Protein AF-A0A6I2YTC8-F1 (afdb_monomer_lite)

Radius of gyration: 21.93 Å; chains: 1; bounding box: 70×34×61 Å

Secondary structure (DSSP, 8-state):
-PPPPPP----PPPEEEGGG-PPPPTT-EEE-TT-SSPPPP------------SS--TTS-HHHHHHHHHH-S--GGGS-TTT-----EEEES-GGG-EEEEEETTTEEEEEEEEEEETTSEEEEEEEEEEHHHHHHHTT-STTTTTT-EEEEEEEEEEETTTTEEEEEEEEEESSGGGS-GGGSBTBPPEEESSPPP----

pLDDT: mean 77.6, std 20.83, range [35.47, 98.38]

Foldseek 3Di:
DDDDDDDPPPPQADADEPPPPDDDDPRYNYDDPPDPDDPDPCPDPPLVDQLDDPDPPPPDDPLQSVQQVVPQPDPQVPDDPVQDDDWDWDWFDDALQIKTWTDRGDFKIKIWGWLAAEPQGKTKIWIFIDTPVLVVVSNVGSQCSCQRTAFTFIWIWDADPVSRDIDIDTLDTDRHPVVDDPLNTRVRHHDYHHDDRHRDDD

Sequence (202 aa):
MSKEPKDNEHEWGEAVSSSSGDRPKPGDIILDNDSLIAPEPLVGADQSTPLQEDEPEGNIPPGALWAMKDRRHIQWHLLPHDERHDRVREVFGSGDLTVYGIDDGKHHAMVAHLIGESSSGVTYALIGRVDRSVLATLASSTKDAFATAKELTLVGVAQEESIQSSNVFDVDRYDAIDEIPESYLPGGHYETFSRDLEIAIG

Structure (mmCIF, N/CA/C/O backbone):
data_AF-A0A6I2YTC8-F1
#
_entry.id   AF-A0A6I2YTC8-F1
#
loop_
_atom_site.group_PDB
_atom_site.id
_atom_site.type_symbol
_atom_site.label_atom_id
_atom_site.label_alt_id
_atom_site.label_comp_id
_atom_site.label_asym_id
_atom_site.label_entity_id
_atom_site.label_seq_id
_atom_site.pdbx_PDB_ins_code
_atom_site.Cartn_x
_atom_site.Cartn_y
_atom_site.Cartn_z
_atom_site.occupancy
_atom_site.B_iso_or_equiv
_atom_site.auth_seq_id
_atom_site.auth_comp_id
_atom_site.auth_asym_id
_atom_site.auth_atom_id
_atom_site.pdbx_PDB_model_num
ATOM 1 N N . MET A 1 1 ? 53.109 -15.525 -1.646 1.00 41.12 1 MET A N 1
ATOM 2 C CA . MET A 1 1 ? 52.863 -14.520 -0.590 1.00 41.12 1 MET A CA 1
ATOM 3 C C . MET A 1 1 ? 51.406 -14.119 -0.692 1.00 41.12 1 MET A C 1
ATOM 5 O O . MET A 1 1 ? 51.065 -13.291 -1.525 1.00 41.12 1 MET A O 1
ATOM 9 N N . SER A 1 2 ? 50.554 -14.804 0.064 1.00 37.06 2 SER A N 1
ATOM 10 C CA . SER A 1 2 ? 49.116 -14.542 0.138 1.00 37.06 2 SER A CA 1
ATOM 11 C C . SER A 1 2 ? 48.877 -13.402 1.128 1.00 37.06 2 SER A C 1
ATOM 13 O O . SER A 1 2 ? 49.472 -13.407 2.202 1.00 37.06 2 SER A O 1
ATOM 15 N N . LYS A 1 3 ? 48.066 -12.409 0.751 1.00 44.09 3 LYS A N 1
ATOM 16 C CA . LYS A 1 3 ? 47.538 -11.397 1.674 1.00 44.09 3 LYS A CA 1
ATOM 17 C C . LYS A 1 3 ? 46.163 -11.872 2.133 1.00 44.09 3 LYS A C 1
ATOM 19 O O . LYS A 1 3 ? 45.276 -12.009 1.296 1.00 44.09 3 LYS A O 1
ATOM 24 N N . GLU A 1 4 ? 46.020 -12.140 3.423 1.00 37.34 4 GLU A N 1
ATOM 25 C CA . GLU A 1 4 ? 44.716 -12.307 4.071 1.00 37.34 4 GLU A CA 1
ATOM 26 C C . GLU A 1 4 ? 44.012 -10.940 4.191 1.00 37.34 4 GLU A C 1
ATOM 28 O O . GLU A 1 4 ? 44.691 -9.923 4.389 1.00 37.34 4 GLU A O 1
ATOM 33 N N . PRO A 1 5 ? 42.677 -10.876 4.041 1.00 40.28 5 PRO A N 1
ATOM 34 C CA . PRO A 1 5 ? 41.898 -9.684 4.349 1.00 40.28 5 PRO A CA 1
ATOM 35 C C . PRO A 1 5 ? 41.724 -9.548 5.870 1.00 40.28 5 PRO A C 1
ATOM 37 O O . PRO A 1 5 ? 41.517 -10.536 6.565 1.00 40.28 5 PRO A O 1
ATOM 40 N N . LYS A 1 6 ? 41.831 -8.317 6.384 1.00 41.34 6 LYS A N 1
ATOM 41 C CA . LYS A 1 6 ? 41.515 -7.997 7.781 1.00 41.34 6 LYS A CA 1
ATOM 42 C C . LYS A 1 6 ? 39.999 -7.997 7.959 1.00 41.34 6 LYS A C 1
ATOM 44 O O . LYS A 1 6 ? 39.322 -7.225 7.281 1.00 41.34 6 LYS A O 1
ATOM 49 N N . ASP A 1 7 ? 39.513 -8.826 8.873 1.00 39.62 7 ASP A N 1
ATOM 50 C CA . ASP A 1 7 ? 38.161 -8.742 9.411 1.00 39.62 7 ASP A CA 1
ATOM 51 C C . ASP A 1 7 ? 37.944 -7.350 10.024 1.00 39.62 7 ASP A C 1
ATOM 53 O O . ASP A 1 7 ? 38.687 -6.920 10.907 1.00 39.62 7 ASP A O 1
ATOM 57 N N . ASN A 1 8 ? 36.945 -6.623 9.519 1.00 42.62 8 ASN A N 1
ATOM 58 C CA . ASN A 1 8 ? 36.385 -5.463 10.205 1.00 42.62 8 ASN A CA 1
ATOM 59 C C . ASN A 1 8 ? 35.420 -6.005 11.263 1.00 42.62 8 ASN A C 1
ATOM 61 O O . ASN A 1 8 ? 34.232 -6.213 10.998 1.00 42.62 8 ASN A O 1
ATOM 65 N N . GLU A 1 9 ? 35.963 -6.276 12.446 1.00 40.66 9 GLU A N 1
ATOM 66 C CA . GLU A 1 9 ? 35.180 -6.522 13.651 1.00 40.66 9 GLU A CA 1
ATOM 67 C C . GLU A 1 9 ? 34.205 -5.352 13.837 1.00 40.66 9 GLU A C 1
ATOM 69 O O . GLU A 1 9 ? 34.600 -4.188 13.903 1.00 40.66 9 GLU A O 1
ATOM 74 N N . HIS A 1 10 ? 32.909 -5.664 13.835 1.00 41.03 10 HIS A N 1
ATOM 75 C CA . HIS A 1 10 ? 31.889 -4.729 14.281 1.00 41.03 10 HIS A CA 1
ATOM 76 C C . HIS A 1 10 ? 32.151 -4.481 15.767 1.00 41.03 10 HIS A C 1
ATOM 78 O O . HIS A 1 10 ? 32.040 -5.400 16.579 1.00 41.03 10 HIS A O 1
ATOM 84 N N . GLU A 1 11 ? 32.566 -3.261 16.087 1.00 44.28 11 GLU A N 1
ATOM 85 C CA . GLU A 1 11 ? 32.830 -2.786 17.440 1.00 44.28 11 GLU A CA 1
ATOM 86 C C . GLU A 1 11 ? 31.492 -2.725 18.191 1.00 44.28 11 GLU A C 1
ATOM 88 O O . GLU A 1 11 ? 30.771 -1.731 18.163 1.00 44.28 11 GLU A O 1
ATOM 93 N N . TRP A 1 12 ? 31.102 -3.850 18.792 1.00 45.53 12 TRP A N 1
ATOM 94 C CA . TRP A 1 12 ? 30.072 -3.863 19.822 1.00 45.53 12 TRP A CA 1
ATOM 95 C C . TRP A 1 12 ? 30.567 -2.985 20.975 1.00 45.53 12 TRP A C 1
ATOM 97 O O . TRP A 1 12 ? 31.716 -3.131 21.393 1.00 45.53 12 TRP A O 1
ATOM 107 N N . GLY A 1 13 ? 29.718 -2.061 21.437 1.00 48.91 13 GLY A N 1
ATOM 108 C CA . GLY A 1 13 ? 30.058 -1.079 22.467 1.00 48.91 13 GLY A CA 1
ATOM 109 C C . GLY A 1 13 ? 30.737 -1.711 23.682 1.00 48.91 13 GLY A C 1
ATOM 110 O O . GLY A 1 13 ? 30.393 -2.815 24.111 1.00 48.91 13 GLY A O 1
ATOM 111 N N . GLU A 1 14 ? 31.741 -1.018 24.210 1.00 45.62 14 GLU A N 1
ATOM 112 C CA . GLU A 1 14 ? 32.560 -1.516 25.307 1.00 45.62 14 GLU A CA 1
ATOM 113 C C . GLU A 1 14 ? 31.713 -1.602 26.587 1.00 45.62 14 GLU A C 1
ATOM 115 O O . GLU A 1 14 ? 30.944 -0.694 26.915 1.00 45.62 14 GLU A O 1
ATOM 120 N N . ALA A 1 15 ? 31.819 -2.716 27.312 1.00 47.09 15 ALA A N 1
ATOM 121 C CA . ALA A 1 15 ? 31.110 -2.874 28.573 1.00 47.09 15 ALA A CA 1
ATOM 122 C C . ALA A 1 15 ? 31.763 -1.977 29.633 1.00 47.09 15 ALA A C 1
ATOM 124 O O . ALA A 1 15 ? 32.872 -2.252 30.099 1.00 47.09 15 ALA A O 1
ATOM 125 N N . VAL A 1 16 ? 31.077 -0.905 30.020 1.00 54.56 16 VAL A N 1
ATOM 126 C CA . VAL A 1 16 ? 31.584 0.078 30.982 1.00 54.56 16 VAL A CA 1
ATOM 127 C C . VAL A 1 16 ? 30.930 -0.125 32.345 1.00 54.56 16 VAL A C 1
ATOM 129 O O . VAL A 1 16 ? 29.720 -0.299 32.477 1.00 54.56 16 VAL A O 1
ATOM 132 N N . SER A 1 17 ? 31.748 -0.120 33.395 1.00 51.16 17 SER A N 1
ATOM 133 C CA . SER A 1 17 ? 31.262 -0.201 34.774 1.00 51.16 17 SER A CA 1
ATOM 134 C C . SER A 1 17 ? 30.657 1.142 35.181 1.00 51.16 17 SER A C 1
ATOM 136 O O . SER A 1 17 ? 31.298 2.176 34.998 1.00 51.16 17 SER A O 1
ATOM 138 N N . SER A 1 18 ? 29.473 1.140 35.795 1.00 51.16 18 SER A N 1
ATOM 139 C CA . SER A 1 18 ? 28.787 2.345 36.310 1.00 51.16 18 SER A CA 1
ATOM 140 C C . SER A 1 18 ? 29.639 3.168 37.296 1.00 51.16 18 SER A C 1
ATOM 142 O O . SER A 1 18 ? 29.442 4.369 37.473 1.00 51.16 18 SER A O 1
ATOM 144 N N . SER A 1 19 ? 30.617 2.518 37.929 1.00 52.09 19 SER A N 1
ATOM 145 C CA . SER A 1 19 ? 31.538 3.085 38.913 1.00 52.09 19 SER A CA 1
ATOM 146 C C . SER A 1 19 ? 32.776 3.769 38.321 1.00 52.09 19 SER A C 1
ATOM 148 O O . S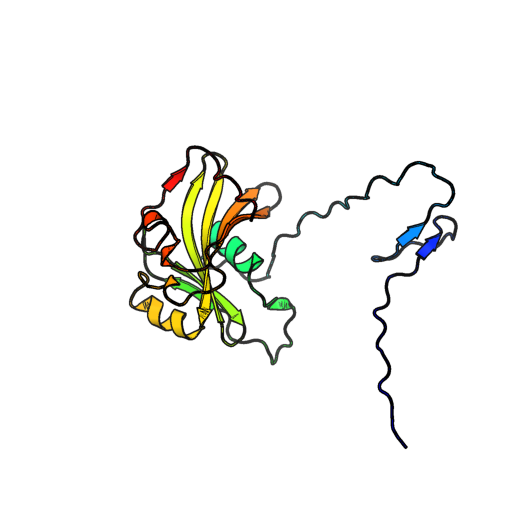ER A 1 19 ? 33.573 4.321 39.080 1.00 52.09 19 SER A O 1
ATOM 150 N N . SER A 1 20 ? 32.965 3.748 36.995 1.00 55.00 20 SER A N 1
ATOM 151 C CA . SER A 1 20 ? 34.177 4.268 36.339 1.00 55.00 20 SER A CA 1
ATOM 152 C C . SER A 1 20 ? 34.284 5.799 36.346 1.00 55.00 20 SER A C 1
ATOM 154 O O . SER A 1 20 ? 35.373 6.334 36.155 1.00 55.00 20 SER A O 1
ATOM 156 N N . GLY A 1 21 ? 33.181 6.512 36.602 1.00 56.47 21 GLY A N 1
ATOM 157 C CA . GLY A 1 21 ? 33.142 7.978 36.607 1.00 56.47 21 GLY A CA 1
ATOM 158 C C . GLY A 1 21 ? 33.148 8.624 35.216 1.00 56.47 21 GLY A C 1
ATOM 159 O O . GLY A 1 21 ? 33.073 9.851 35.131 1.00 56.47 21 GLY A O 1
ATOM 160 N N . ASP A 1 22 ? 33.181 7.831 34.143 1.00 57.28 22 ASP A N 1
ATOM 161 C CA . ASP A 1 22 ? 33.013 8.312 32.772 1.00 57.28 22 ASP A CA 1
ATOM 162 C C . ASP A 1 22 ? 31.529 8.433 32.401 1.00 57.28 22 ASP A C 1
ATOM 164 O O . ASP A 1 22 ? 30.678 7.669 32.861 1.00 57.28 22 ASP A O 1
ATOM 168 N N . ARG A 1 23 ? 31.195 9.424 31.563 1.00 59.62 23 ARG A N 1
ATOM 169 C CA . ARG A 1 23 ? 29.838 9.544 31.009 1.00 59.62 23 ARG A CA 1
ATOM 170 C C . ARG A 1 23 ? 29.649 8.478 29.922 1.00 59.62 23 ARG A C 1
ATOM 172 O O . ARG A 1 23 ? 30.406 8.531 28.950 1.00 59.62 23 ARG A O 1
ATOM 179 N N . PRO A 1 24 ? 28.645 7.588 30.033 1.00 60.47 24 PRO A N 1
ATOM 180 C CA . PRO A 1 24 ? 28.361 6.599 28.999 1.00 60.47 24 PRO A CA 1
ATOM 181 C C . PRO A 1 24 ? 28.025 7.282 27.672 1.00 60.47 24 PRO A C 1
ATOM 183 O O . PRO A 1 24 ? 27.371 8.333 27.647 1.00 60.47 24 PRO A O 1
ATOM 186 N N . LYS A 1 25 ? 28.470 6.688 26.571 1.00 56.78 25 LYS A N 1
ATOM 187 C CA . LYS A 1 25 ? 28.134 7.089 25.206 1.00 56.78 25 LYS A CA 1
ATOM 188 C C . LYS A 1 25 ? 26.983 6.232 24.663 1.00 56.78 25 LYS A C 1
ATOM 190 O O . LYS A 1 25 ? 26.721 5.143 25.172 1.00 56.78 25 LYS A O 1
ATOM 195 N N . PRO A 1 26 ? 26.278 6.704 23.620 1.00 43.03 26 PRO A N 1
ATOM 196 C CA . PRO A 1 26 ? 25.286 5.886 22.929 1.00 43.03 26 PRO A CA 1
ATOM 197 C C . PRO A 1 26 ? 25.916 4.585 22.407 1.00 43.03 26 PRO A C 1
ATOM 199 O O . PRO A 1 26 ? 26.899 4.641 21.672 1.00 43.03 26 PRO A O 1
ATOM 202 N N . GLY A 1 27 ? 25.343 3.440 22.787 1.00 45.38 27 GLY A N 1
ATOM 203 C CA . GLY A 1 27 ? 25.842 2.102 22.438 1.00 45.38 27 GLY A CA 1
ATOM 204 C C . GLY A 1 27 ? 26.596 1.378 23.559 1.00 45.38 27 GLY A C 1
ATOM 205 O O . GLY A 1 27 ? 26.834 0.179 23.434 1.00 45.38 27 GLY A O 1
ATOM 206 N N . ASP A 1 28 ? 26.925 2.063 24.658 1.00 51.75 28 ASP A N 1
ATOM 207 C CA . ASP A 1 28 ? 27.616 1.452 25.795 1.00 51.75 28 ASP A CA 1
ATOM 208 C C . ASP A 1 28 ? 26.683 0.529 26.595 1.00 51.75 28 ASP A C 1
ATOM 210 O O . ASP A 1 28 ? 25.551 0.890 26.934 1.00 51.75 28 ASP A O 1
AT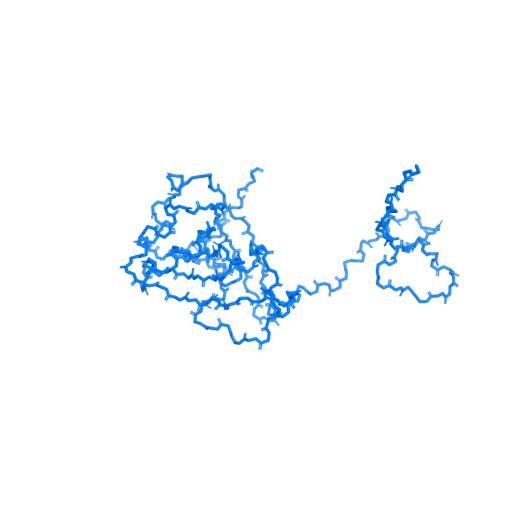OM 214 N N . ILE A 1 29 ? 27.183 -0.656 26.956 1.00 52.03 29 ILE A N 1
ATOM 215 C CA . ILE A 1 29 ? 26.483 -1.595 27.839 1.00 52.03 29 ILE A CA 1
ATOM 216 C C . ILE A 1 29 ? 26.995 -1.372 29.263 1.00 52.03 29 ILE A C 1
ATOM 218 O O . ILE A 1 29 ? 28.137 -1.705 29.582 1.00 52.03 29 ILE A O 1
ATOM 222 N N . ILE A 1 30 ? 26.155 -0.803 30.128 1.00 59.31 30 ILE A N 1
ATOM 223 C CA . ILE A 1 30 ? 26.521 -0.526 31.521 1.00 59.31 30 ILE A CA 1
ATOM 224 C C . ILE A 1 30 ? 26.309 -1.784 32.366 1.00 59.31 30 ILE A C 1
ATOM 226 O O . ILE A 1 30 ? 25.200 -2.316 32.429 1.00 59.31 30 ILE A O 1
ATOM 230 N N . LEU A 1 31 ? 27.362 -2.244 33.044 1.00 49.19 31 LEU A N 1
ATOM 231 C CA . LEU A 1 31 ? 27.296 -3.385 33.959 1.00 49.19 31 LEU A CA 1
ATOM 232 C C . LEU A 1 31 ? 27.343 -2.901 35.415 1.00 49.19 31 LEU A C 1
ATOM 234 O O . LEU A 1 31 ? 28.372 -2.404 35.875 1.00 49.19 31 LEU A O 1
ATOM 238 N N . ASP A 1 32 ? 26.239 -3.072 36.145 1.00 54.16 32 ASP A N 1
ATOM 239 C CA . ASP A 1 32 ? 26.174 -2.879 37.597 1.00 54.16 32 ASP A CA 1
ATOM 240 C C . ASP A 1 32 ? 26.367 -4.228 38.302 1.00 54.16 32 ASP A C 1
ATOM 242 O O . ASP A 1 32 ? 25.483 -5.083 38.303 1.00 54.16 32 ASP A O 1
ATOM 246 N N . ASN A 1 33 ? 27.537 -4.435 38.909 1.00 52.22 33 ASN A N 1
ATOM 247 C CA . ASN A 1 33 ? 27.902 -5.711 39.540 1.00 52.22 33 ASN A CA 1
ATOM 248 C C . ASN A 1 33 ? 27.256 -5.962 40.920 1.00 52.22 33 ASN A C 1
ATOM 250 O O . ASN A 1 33 ? 27.587 -6.964 41.546 1.00 52.22 33 ASN A O 1
ATOM 254 N N . ASP A 1 34 ? 26.347 -5.103 41.397 1.00 49.91 34 ASP A N 1
ATOM 255 C CA . ASP A 1 34 ? 25.828 -5.176 42.778 1.00 49.91 34 ASP A CA 1
ATOM 256 C C . ASP A 1 34 ? 24.291 -5.166 42.915 1.00 49.91 34 ASP A C 1
ATOM 258 O O . ASP A 1 34 ? 23.757 -4.941 44.001 1.00 49.91 34 ASP A O 1
ATOM 262 N N . SER A 1 35 ? 23.543 -5.466 41.846 1.00 43.31 35 SER A N 1
ATOM 263 C CA . SER A 1 35 ? 22.075 -5.573 41.910 1.00 43.31 35 SER A CA 1
ATOM 264 C C . SER A 1 35 ? 21.574 -6.972 41.539 1.00 43.31 35 SER A C 1
ATOM 266 O O . SER A 1 35 ? 21.615 -7.384 40.388 1.00 43.31 35 SER A O 1
ATOM 268 N N . LEU A 1 36 ? 21.007 -7.692 42.517 1.00 49.25 36 LEU A N 1
ATOM 269 C CA . LEU A 1 36 ? 20.218 -8.929 42.328 1.00 49.25 36 LEU A CA 1
ATOM 270 C C . LEU A 1 36 ? 18.825 -8.672 41.711 1.00 49.25 36 LEU A C 1
ATOM 272 O O . LEU A 1 36 ? 17.908 -9.480 41.843 1.00 49.25 36 LEU A O 1
ATOM 276 N N . ILE A 1 37 ? 18.655 -7.534 41.051 1.00 46.78 37 ILE A N 1
ATOM 277 C CA . ILE A 1 37 ? 17.445 -7.134 40.347 1.00 46.78 37 ILE A CA 1
ATOM 278 C C . ILE A 1 37 ? 17.915 -6.889 38.921 1.00 46.78 37 ILE A C 1
ATOM 280 O O . ILE A 1 37 ? 18.792 -6.052 38.712 1.00 46.78 37 ILE A O 1
ATOM 284 N N . ALA A 1 38 ? 17.389 -7.654 37.960 1.00 45.78 38 ALA A N 1
ATOM 285 C CA . ALA A 1 38 ? 17.617 -7.347 36.554 1.00 45.78 38 ALA A CA 1
ATOM 286 C C . ALA A 1 38 ? 17.217 -5.879 36.351 1.00 45.78 38 ALA A C 1
ATOM 288 O O . ALA A 1 38 ? 16.101 -5.533 36.753 1.00 45.78 38 ALA A O 1
ATOM 289 N N . PRO A 1 39 ? 18.101 -5.012 35.825 1.00 47.19 39 PRO A N 1
ATOM 290 C CA . PRO A 1 39 ? 17.717 -3.637 35.564 1.00 47.19 39 PRO A CA 1
ATOM 291 C C . PRO A 1 39 ? 16.458 -3.687 34.704 1.00 47.19 39 PRO A C 1
ATOM 293 O O . PRO A 1 39 ? 16.420 -4.413 33.706 1.00 47.19 39 PRO A O 1
ATOM 296 N N . GLU A 1 40 ? 15.406 -2.981 35.132 1.00 46.72 40 GLU A N 1
ATOM 297 C CA . GLU A 1 40 ? 14.281 -2.730 34.239 1.00 46.72 40 GLU A CA 1
ATOM 298 C C . GLU A 1 40 ? 14.887 -2.202 32.938 1.00 46.72 40 GLU A C 1
ATOM 300 O O . GLU A 1 40 ? 15.784 -1.349 33.010 1.00 46.72 40 GLU A O 1
ATOM 305 N N . PRO A 1 41 ? 14.500 -2.747 31.767 1.00 45.72 41 PRO A N 1
ATOM 306 C CA . PRO A 1 41 ? 15.009 -2.220 30.521 1.00 45.72 41 PRO A CA 1
ATOM 307 C C . PRO A 1 41 ? 14.755 -0.721 30.572 1.00 45.72 41 PRO A C 1
ATOM 309 O O . PRO A 1 41 ? 13.622 -0.286 30.787 1.00 45.72 41 PRO A O 1
ATOM 312 N N . LEU A 1 42 ? 15.825 0.064 30.440 1.00 42.31 42 LEU A N 1
ATOM 313 C CA . LEU A 1 42 ? 15.709 1.463 30.082 1.00 42.31 42 LEU A CA 1
ATOM 314 C C . LEU A 1 42 ? 15.075 1.447 28.696 1.00 42.31 42 LEU A C 1
ATOM 316 O O . LEU A 1 42 ? 15.763 1.459 27.680 1.00 42.31 42 LEU A O 1
ATOM 320 N N . VAL A 1 43 ? 13.746 1.344 28.667 1.00 44.72 43 VAL A N 1
ATOM 321 C CA . VAL A 1 43 ? 12.942 1.788 27.549 1.00 44.72 43 VAL A CA 1
ATOM 322 C C . VAL A 1 43 ? 13.285 3.261 27.511 1.00 44.72 43 VAL A C 1
ATOM 324 O O . VAL A 1 43 ? 12.806 4.049 28.332 1.00 44.72 43 VAL A O 1
ATOM 327 N N . GLY A 1 44 ? 14.240 3.617 26.649 1.00 44.00 44 GLY A N 1
ATOM 328 C CA . GLY A 1 44 ? 14.457 5.006 26.314 1.00 44.00 44 GLY A CA 1
ATOM 329 C C . GLY A 1 44 ? 13.090 5.598 26.007 1.00 44.00 44 GLY A C 1
ATOM 330 O O . GLY A 1 44 ? 12.168 4.893 25.588 1.00 44.00 44 GLY A O 1
ATOM 331 N N . ALA A 1 45 ? 12.930 6.898 26.195 1.00 39.81 45 ALA A N 1
ATOM 332 C CA . ALA A 1 45 ? 11.871 7.589 25.484 1.00 39.81 45 ALA A CA 1
ATOM 333 C C . ALA A 1 45 ? 12.213 7.567 23.980 1.00 39.81 45 ALA A C 1
ATOM 335 O O . ALA A 1 45 ? 12.405 8.623 23.382 1.00 39.81 45 ALA A O 1
ATOM 336 N N . ASP A 1 46 ? 12.321 6.371 23.391 1.00 41.53 46 ASP A N 1
ATOM 337 C CA . ASP A 1 46 ? 12.265 6.086 21.971 1.00 41.53 46 ASP A CA 1
ATOM 338 C C . ASP A 1 46 ? 10.835 6.426 21.569 1.00 41.53 46 ASP A C 1
ATOM 340 O O . ASP A 1 46 ? 9.983 5.583 21.295 1.00 41.53 46 ASP A O 1
ATOM 344 N N . GLN A 1 47 ? 10.551 7.728 21.597 1.00 35.47 47 GLN A N 1
ATOM 345 C CA . GLN A 1 47 ? 9.599 8.308 20.691 1.00 35.47 47 GLN A CA 1
ATOM 346 C C . GLN A 1 47 ? 10.060 7.812 19.336 1.00 35.47 47 GLN A C 1
ATOM 348 O O . GLN A 1 47 ? 11.157 8.162 18.897 1.00 35.47 47 GLN A O 1
ATOM 353 N N . SER A 1 48 ? 9.261 6.934 18.733 1.00 40.78 48 SER A N 1
ATOM 354 C CA . SER A 1 48 ? 9.387 6.620 17.324 1.00 40.78 48 SER A CA 1
ATOM 355 C C . SER A 1 48 ? 9.434 7.968 16.635 1.00 40.78 48 SER A C 1
ATOM 357 O O . SER A 1 48 ? 8.434 8.689 16.607 1.00 40.78 48 SER A O 1
ATOM 359 N N . THR A 1 49 ? 10.629 8.379 16.212 1.00 40.31 49 THR A N 1
ATOM 360 C CA . THR A 1 49 ? 10.744 9.601 15.446 1.00 40.31 49 THR A CA 1
ATOM 361 C C . THR A 1 49 ? 9.835 9.373 14.253 1.00 40.31 49 THR A C 1
ATOM 363 O O . THR A 1 49 ? 9.860 8.280 13.670 1.00 40.31 49 THR A O 1
ATOM 366 N N . PRO A 1 50 ? 8.977 10.347 13.905 1.00 46.59 50 PRO A N 1
ATOM 367 C CA . PRO A 1 50 ? 8.243 10.250 12.661 1.00 46.59 50 PRO A CA 1
ATOM 368 C C . PRO A 1 50 ? 9.263 9.881 11.582 1.00 46.59 50 PRO A C 1
ATOM 370 O O . PRO A 1 50 ? 10.420 10.308 11.664 1.00 46.59 50 PRO A O 1
ATOM 373 N N . LEU A 1 51 ? 8.876 9.087 10.588 1.00 54.12 51 LEU A N 1
ATOM 374 C CA . LEU A 1 51 ? 9.683 8.824 9.390 1.00 54.12 51 LEU A CA 1
ATOM 375 C C . LEU A 1 51 ? 9.771 10.137 8.557 1.00 54.12 51 LEU A C 1
ATOM 377 O O . LEU A 1 51 ? 9.324 10.219 7.404 1.00 54.12 51 LEU A O 1
ATOM 381 N N . GLN A 1 52 ? 10.276 11.187 9.214 1.00 49.25 52 GLN A N 1
ATOM 382 C CA . GLN A 1 52 ? 10.394 12.585 8.849 1.00 49.25 52 GLN A CA 1
ATOM 383 C C . GLN A 1 52 ? 11.466 12.631 7.775 1.00 49.25 52 GLN A C 1
ATOM 385 O O . GLN A 1 52 ? 12.658 12.466 8.017 1.00 49.25 52 GLN A O 1
ATOM 390 N N . GLU A 1 53 ? 11.000 12.790 6.548 1.00 56.44 53 GLU A N 1
ATOM 391 C CA . GLU A 1 53 ? 11.836 13.197 5.437 1.00 56.44 53 GLU A CA 1
ATOM 392 C C . GLU A 1 53 ? 11.493 14.674 5.199 1.00 56.44 53 GLU A C 1
ATOM 394 O O . GLU A 1 53 ? 10.311 15.009 5.187 1.00 56.44 53 GLU A O 1
ATOM 399 N N . ASP A 1 54 ? 12.490 15.545 5.014 1.00 51.00 54 ASP A N 1
ATOM 400 C CA . ASP A 1 54 ? 12.352 17.017 4.918 1.00 51.00 54 ASP A CA 1
ATOM 401 C C . ASP A 1 54 ? 11.505 17.540 3.724 1.00 51.00 54 ASP A C 1
ATOM 403 O O . ASP A 1 54 ? 11.495 18.734 3.425 1.00 51.00 54 ASP A O 1
ATOM 407 N N . GLU A 1 55 ? 10.777 16.673 3.018 1.00 53.66 55 GLU A N 1
ATOM 408 C CA . GLU A 1 55 ? 9.927 17.019 1.876 1.00 53.66 55 GLU A CA 1
ATOM 409 C C . GLU A 1 55 ? 8.441 16.815 2.197 1.00 53.66 55 GLU A C 1
ATOM 411 O O . GLU A 1 55 ? 8.091 15.810 2.822 1.00 53.66 55 GLU A O 1
ATOM 416 N N . PRO A 1 56 ? 7.549 17.694 1.694 1.00 58.56 56 PRO A N 1
ATOM 417 C CA . PRO A 1 56 ? 6.116 17.612 1.961 1.00 58.56 56 PRO A CA 1
ATOM 418 C C . PRO A 1 56 ? 5.551 16.244 1.560 1.00 58.56 56 PRO A C 1
ATOM 420 O O . PRO A 1 56 ? 5.973 15.656 0.560 1.00 58.56 56 PRO A O 1
ATOM 423 N N . GLU A 1 57 ? 4.571 15.755 2.323 1.00 63.66 57 GLU A N 1
ATOM 424 C CA . GLU A 1 57 ? 3.991 14.401 2.222 1.00 63.66 57 GLU A CA 1
ATOM 425 C C . GLU A 1 57 ? 3.289 14.086 0.879 1.00 63.66 57 GLU A C 1
ATOM 427 O O . GLU A 1 57 ? 2.798 12.981 0.665 1.00 63.66 57 GLU A O 1
ATOM 432 N N . GLY A 1 58 ? 3.333 14.991 -0.103 1.00 70.56 58 GLY A N 1
ATOM 433 C CA . GLY A 1 58 ? 2.750 14.784 -1.426 1.00 70.56 58 GLY A CA 1
ATOM 434 C C . GLY A 1 58 ? 1.231 14.607 -1.360 1.00 70.56 58 GLY A C 1
ATOM 435 O O . GLY A 1 58 ? 0.576 15.122 -0.460 1.00 70.56 58 GLY A O 1
ATOM 436 N N . ASN A 1 59 ? 0.670 13.889 -2.337 1.00 84.50 59 ASN A N 1
ATOM 437 C CA . ASN A 1 59 ? -0.772 13.612 -2.426 1.00 84.50 59 ASN A CA 1
ATOM 438 C C . ASN A 1 59 ? -1.154 12.223 -1.874 1.00 84.50 59 ASN A C 1
ATOM 440 O O . ASN A 1 59 ? -2.278 11.768 -2.085 1.00 84.50 59 ASN A O 1
ATOM 444 N N . ILE A 1 60 ? -0.217 11.516 -1.235 1.00 90.50 60 ILE A N 1
ATOM 445 C CA . ILE A 1 60 ? -0.449 10.173 -0.697 1.00 90.50 60 ILE A CA 1
ATOM 446 C C . ILE A 1 60 ? -0.955 10.327 0.743 1.00 90.50 60 ILE A C 1
ATOM 448 O O . ILE A 1 60 ? -0.294 10.998 1.535 1.00 90.50 60 ILE A O 1
ATOM 452 N N . PRO A 1 61 ? -2.103 9.731 1.108 1.00 89.75 61 PRO A N 1
ATOM 453 C CA . PRO A 1 61 ? -2.618 9.816 2.467 1.00 89.75 61 PRO A CA 1
ATOM 454 C C . PRO A 1 61 ? -1.647 9.160 3.466 1.00 89.75 61 PRO A C 1
ATOM 456 O O . PRO A 1 61 ? -1.015 8.154 3.118 1.00 89.75 61 PRO A O 1
ATOM 459 N N . PRO A 1 62 ? -1.555 9.668 4.712 1.00 87.19 62 PRO A N 1
ATOM 460 C CA . PRO A 1 62 ? -0.581 9.199 5.698 1.00 87.19 62 PRO A CA 1
ATOM 461 C C . PRO A 1 62 ? -0.589 7.683 5.913 1.00 87.19 62 PRO A C 1
ATOM 463 O O . PRO A 1 62 ? 0.473 7.071 5.894 1.00 87.19 62 PRO A O 1
ATOM 466 N N . GLY A 1 63 ? -1.768 7.056 6.026 1.00 89.06 63 GLY A N 1
ATOM 467 C CA . GLY A 1 63 ? -1.884 5.604 6.212 1.00 89.06 63 GLY A CA 1
ATOM 468 C C . GLY A 1 63 ? -1.180 4.796 5.114 1.00 89.06 63 GLY A 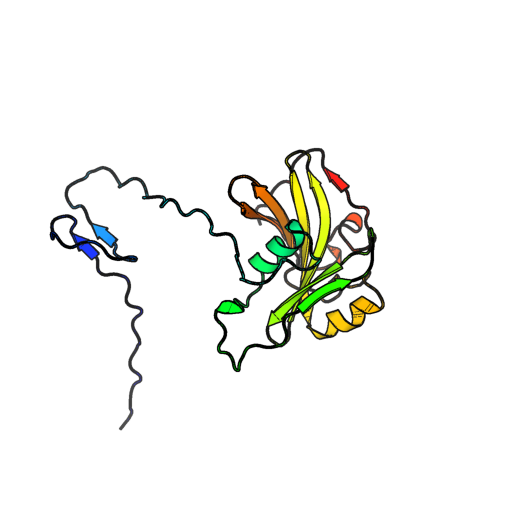C 1
ATOM 469 O O . GLY A 1 63 ? -0.351 3.937 5.403 1.00 89.06 63 GLY A O 1
ATOM 470 N N . ALA A 1 64 ? -1.427 5.128 3.844 1.00 92.94 64 ALA A N 1
ATOM 471 C CA . ALA A 1 64 ? -0.761 4.466 2.721 1.00 92.94 64 ALA A CA 1
ATOM 472 C C . ALA A 1 64 ? 0.741 4.786 2.678 1.00 92.94 64 ALA A C 1
ATOM 474 O O . ALA A 1 64 ? 1.562 3.910 2.401 1.00 92.94 64 ALA A O 1
ATOM 475 N N . LEU A 1 65 ? 1.112 6.041 2.951 1.00 91.50 65 LEU A N 1
ATOM 476 C CA . LEU A 1 65 ? 2.503 6.479 2.915 1.00 91.50 65 LEU A CA 1
ATOM 477 C C . LEU A 1 65 ? 3.349 5.771 3.980 1.00 91.50 65 LEU A C 1
ATOM 479 O O . LEU A 1 65 ? 4.448 5.313 3.666 1.00 91.50 65 LEU A O 1
ATOM 483 N N . TRP A 1 66 ? 2.848 5.664 5.212 1.00 91.06 66 TRP A N 1
ATOM 484 C CA . TRP A 1 66 ? 3.547 4.992 6.305 1.00 91.06 66 TRP A CA 1
ATOM 485 C C . TRP A 1 66 ? 3.675 3.494 6.065 1.00 91.06 66 TRP A C 1
ATOM 487 O O . TRP A 1 66 ? 4.785 2.979 6.178 1.00 91.06 66 TRP A O 1
ATOM 497 N N . ALA A 1 67 ? 2.605 2.828 5.618 1.00 93.12 67 ALA A N 1
ATOM 498 C CA . ALA A 1 67 ? 2.654 1.409 5.268 1.00 93.12 67 ALA A CA 1
ATOM 499 C C . ALA A 1 67 ? 3.727 1.109 4.205 1.00 93.12 67 ALA A C 1
ATOM 501 O O . ALA A 1 67 ? 4.500 0.162 4.337 1.00 93.12 67 ALA A O 1
ATOM 502 N N . MET A 1 68 ? 3.828 1.941 3.161 1.00 94.44 68 MET A N 1
ATOM 503 C CA . MET A 1 68 ? 4.856 1.755 2.133 1.00 94.44 68 MET A CA 1
ATOM 504 C C . MET A 1 68 ? 6.263 2.112 2.623 1.00 94.44 68 MET A C 1
ATOM 506 O O . MET A 1 68 ? 7.210 1.415 2.268 1.00 94.44 68 MET A O 1
ATOM 510 N N . LYS A 1 69 ? 6.432 3.185 3.411 1.00 89.88 69 LYS A N 1
ATOM 511 C CA . LYS A 1 69 ? 7.749 3.596 3.932 1.00 89.88 69 LYS A CA 1
ATOM 512 C C . LYS A 1 69 ? 8.335 2.569 4.899 1.00 89.88 69 LYS A C 1
ATOM 514 O O . LYS A 1 69 ? 9.539 2.349 4.838 1.00 89.88 69 LYS A O 1
ATOM 519 N N . ASP A 1 70 ? 7.503 1.960 5.741 1.00 89.69 70 ASP A N 1
ATOM 520 C CA . ASP A 1 70 ? 7.904 0.903 6.677 1.00 89.69 70 ASP A CA 1
ATOM 521 C C . ASP A 1 70 ? 8.526 -0.302 5.949 1.00 89.69 70 ASP A C 1
ATOM 523 O O . ASP A 1 70 ? 9.547 -0.840 6.369 1.00 89.69 70 ASP A O 1
ATOM 527 N N . ARG A 1 71 ? 7.970 -0.669 4.787 1.00 89.38 71 ARG A N 1
ATOM 528 C CA . ARG A 1 71 ? 8.426 -1.820 3.986 1.00 89.38 71 ARG A CA 1
ATOM 529 C C . ARG A 1 71 ? 9.411 -1.501 2.875 1.00 89.38 71 ARG A C 1
ATOM 531 O O . ARG A 1 71 ? 9.942 -2.416 2.241 1.00 89.38 71 ARG A O 1
ATOM 538 N N . ARG A 1 72 ? 9.653 -0.220 2.610 1.00 86.62 72 ARG A N 1
ATOM 539 C CA . ARG A 1 72 ? 10.599 0.198 1.581 1.00 86.62 72 ARG A CA 1
ATOM 540 C C . ARG A 1 72 ? 12.004 -0.246 1.992 1.00 86.62 72 ARG A C 1
ATOM 542 O O . ARG A 1 72 ? 12.474 0.101 3.071 1.00 86.62 72 ARG A O 1
ATOM 549 N N . HIS A 1 73 ? 12.715 -0.957 1.118 1.00 83.19 73 HIS A N 1
ATOM 550 C CA . HIS A 1 73 ? 14.085 -1.399 1.414 1.00 83.19 73 HIS A CA 1
ATOM 551 C C . HIS A 1 73 ? 15.084 -0.243 1.425 1.00 83.19 73 HIS A C 1
ATOM 553 O O . HIS A 1 73 ? 16.120 -0.308 2.087 1.00 83.19 73 HIS A O 1
ATOM 559 N N . ILE A 1 74 ? 14.803 0.816 0.669 1.00 76.44 74 ILE A N 1
ATOM 560 C CA . ILE A 1 74 ? 15.706 1.951 0.561 1.00 76.44 74 ILE A CA 1
ATOM 561 C C . ILE A 1 74 ? 15.408 3.031 1.605 1.00 76.44 74 ILE A C 1
ATOM 563 O O . ILE A 1 74 ? 14.292 3.524 1.732 1.00 76.44 74 ILE A O 1
ATOM 567 N N . GLN A 1 75 ? 16.431 3.483 2.323 1.00 72.69 75 GLN A N 1
ATOM 568 C CA . GLN A 1 75 ? 16.356 4.717 3.103 1.00 72.69 75 GLN A CA 1
ATOM 569 C C . GLN A 1 75 ? 16.973 5.835 2.271 1.00 72.69 75 GLN A C 1
ATOM 571 O O . GLN A 1 75 ? 18.178 6.055 2.283 1.00 72.69 75 GLN A O 1
ATOM 576 N N . TRP A 1 76 ? 16.141 6.524 1.488 1.00 68.00 76 TRP A N 1
ATOM 577 C CA . TRP A 1 76 ? 16.608 7.477 0.474 1.00 68.00 76 TRP A CA 1
ATOM 578 C C . TRP A 1 76 ? 17.505 8.593 1.037 1.00 68.00 76 TRP A C 1
ATOM 580 O O . TRP A 1 76 ? 18.425 9.042 0.358 1.00 68.00 76 TRP A O 1
ATOM 590 N N . HIS A 1 77 ? 17.282 9.012 2.288 1.00 66.31 77 HIS A N 1
ATOM 591 C CA . HIS A 1 77 ? 18.114 10.012 2.964 1.00 66.31 77 HIS A CA 1
ATOM 592 C C . HIS A 1 77 ? 19.538 9.514 3.283 1.00 66.31 77 HIS A C 1
ATOM 594 O O . HIS A 1 77 ? 20.436 10.337 3.458 1.00 66.31 77 HIS A O 1
ATOM 600 N N . LEU A 1 78 ? 19.765 8.196 3.296 1.00 71.94 78 LEU A N 1
ATOM 601 C CA . LEU A 1 78 ? 21.077 7.577 3.500 1.00 71.94 78 LEU A CA 1
ATOM 602 C C . LEU A 1 78 ? 21.845 7.317 2.199 1.00 71.94 78 LEU A C 1
ATOM 604 O O . LEU A 1 78 ? 23.022 6.968 2.252 1.00 71.94 78 LEU A O 1
ATOM 608 N N . LEU A 1 79 ? 21.216 7.486 1.032 1.00 69.81 79 LEU A N 1
ATOM 609 C CA . LEU A 1 79 ? 21.892 7.220 -0.234 1.00 69.81 79 LEU A CA 1
ATOM 610 C C . LEU A 1 79 ? 22.932 8.298 -0.567 1.00 69.81 79 LEU A C 1
ATOM 612 O O . LEU A 1 79 ? 22.613 9.501 -0.498 1.00 69.81 79 LEU A O 1
ATOM 616 N N . PRO A 1 80 ? 24.128 7.884 -1.033 1.00 72.81 80 PRO A N 1
ATOM 617 C CA . PRO A 1 80 ? 25.069 8.759 -1.721 1.00 72.81 80 PRO A CA 1
ATOM 618 C C . PRO A 1 80 ? 24.386 9.528 -2.856 1.00 72.81 80 PRO A C 1
ATOM 620 O O . PRO A 1 80 ? 23.489 9.014 -3.523 1.00 72.81 80 PRO A O 1
ATOM 623 N N . HIS A 1 81 ? 24.790 10.780 -3.077 1.00 71.38 81 HIS A N 1
ATOM 624 C CA . HIS A 1 81 ? 24.129 11.674 -4.037 1.00 71.38 81 HIS A CA 1
ATOM 625 C C . HIS A 1 81 ? 24.077 11.102 -5.468 1.00 71.38 81 HIS A C 1
ATOM 627 O O . HIS A 1 81 ? 23.142 11.379 -6.211 1.00 71.38 81 HIS A O 1
ATOM 633 N N . ASP A 1 82 ? 25.072 10.321 -5.865 1.00 70.19 82 ASP A N 1
ATOM 634 C CA . ASP A 1 82 ? 25.191 9.659 -7.166 1.00 70.19 82 ASP A CA 1
ATOM 635 C C . ASP A 1 82 ? 24.342 8.385 -7.306 1.00 70.19 82 ASP A C 1
ATOM 637 O O . ASP A 1 82 ? 24.057 7.959 -8.425 1.00 70.19 82 ASP A O 1
ATOM 641 N N . GLU A 1 83 ? 23.888 7.810 -6.192 1.00 67.62 83 GLU A N 1
ATOM 642 C CA . GLU A 1 83 ? 22.965 6.668 -6.157 1.00 67.62 83 GLU A CA 1
ATOM 643 C C . GLU A 1 83 ? 21.498 7.093 -5.988 1.00 67.62 83 GLU A C 1
ATOM 645 O O . GLU A 1 83 ? 20.573 6.284 -6.153 1.00 67.62 83 GLU A O 1
ATOM 650 N N . ARG A 1 84 ? 21.262 8.380 -5.702 1.00 71.88 84 ARG A N 1
ATOM 651 C CA . ARG A 1 84 ? 19.919 8.961 -5.690 1.00 71.88 84 ARG A CA 1
ATOM 652 C C . ARG A 1 84 ? 19.358 8.946 -7.105 1.00 71.88 84 ARG A C 1
ATOM 654 O O . ARG A 1 84 ? 19.919 9.512 -8.036 1.00 71.88 84 ARG A O 1
ATOM 661 N N . HIS A 1 85 ? 18.218 8.294 -7.245 1.00 70.69 85 HIS A N 1
ATOM 662 C CA . HIS A 1 85 ? 17.393 8.336 -8.441 1.00 70.69 85 HIS A CA 1
ATOM 663 C C . HIS A 1 85 ? 16.160 9.201 -8.175 1.00 70.69 85 HIS A C 1
ATOM 665 O O . HIS A 1 85 ? 15.868 9.541 -7.022 1.00 70.69 85 HIS A O 1
ATOM 671 N N . ASP A 1 86 ? 15.432 9.526 -9.243 1.00 73.44 86 ASP A N 1
ATOM 672 C CA . ASP A 1 86 ? 14.202 10.308 -9.156 1.00 73.44 86 ASP A CA 1
ATOM 673 C C . ASP A 1 86 ? 13.222 9.639 -8.189 1.00 73.44 86 ASP A C 1
ATOM 675 O O . ASP A 1 86 ? 12.815 8.485 -8.398 1.00 73.44 86 ASP A O 1
ATOM 679 N N . ARG A 1 87 ? 12.868 10.368 -7.124 1.00 79.88 87 ARG A N 1
ATOM 680 C CA . ARG A 1 87 ? 11.838 9.949 -6.175 1.00 79.88 87 ARG A CA 1
ATOM 681 C C . ARG A 1 87 ? 10.524 9.773 -6.902 1.00 79.88 87 ARG A C 1
ATOM 683 O O . ARG A 1 87 ? 10.149 10.613 -7.720 1.00 79.88 87 ARG A O 1
ATOM 690 N N . VAL A 1 88 ? 9.810 8.715 -6.552 1.00 86.12 88 VAL A N 1
ATOM 691 C CA . VAL A 1 88 ? 8.437 8.524 -7.010 1.00 86.12 88 VAL A CA 1
ATOM 692 C C . VAL A 1 88 ? 7.524 8.670 -5.810 1.00 86.12 88 VAL A C 1
ATOM 694 O O . VAL A 1 88 ? 7.749 8.044 -4.778 1.00 86.12 88 VAL A O 1
ATOM 697 N N . ARG A 1 89 ? 6.505 9.517 -5.952 1.00 89.56 89 ARG A N 1
ATOM 698 C CA . ARG A 1 89 ? 5.383 9.667 -5.020 1.00 89.56 89 ARG A CA 1
ATOM 699 C C . ARG A 1 89 ? 4.155 10.044 -5.834 1.00 89.56 89 ARG A C 1
ATOM 701 O O . ARG A 1 89 ? 3.906 11.221 -6.086 1.00 89.56 89 ARG A O 1
ATOM 708 N N . GLU A 1 90 ? 3.432 9.038 -6.298 1.00 92.62 90 GLU A N 1
ATOM 709 C CA . GLU A 1 90 ? 2.362 9.214 -7.276 1.00 92.62 90 GLU A CA 1
ATOM 710 C C . GLU A 1 90 ? 1.046 8.595 -6.804 1.00 92.62 90 GLU A C 1
ATOM 712 O O . GLU A 1 90 ? 1.015 7.658 -6.004 1.00 92.62 90 GLU A O 1
ATOM 717 N N . VAL A 1 91 ? -0.047 9.163 -7.314 1.00 95.81 91 VAL A N 1
ATOM 718 C CA . VAL A 1 91 ? -1.413 8.677 -7.123 1.00 95.81 91 VAL A CA 1
ATOM 719 C C . VAL A 1 91 ? -1.952 8.305 -8.496 1.00 95.81 91 VAL A C 1
ATOM 721 O O . VAL A 1 91 ? -1.934 9.127 -9.414 1.00 95.81 91 VAL A O 1
ATOM 724 N N . PHE A 1 92 ? -2.440 7.079 -8.627 1.00 96.19 92 PHE A N 1
ATOM 725 C CA . PHE A 1 92 ? -2.999 6.528 -9.852 1.00 96.19 92 PHE A CA 1
ATOM 726 C C . PHE A 1 92 ? -4.476 6.197 -9.645 1.00 96.19 92 PHE A C 1
ATOM 728 O O . PHE A 1 92 ? -4.871 5.728 -8.578 1.00 96.19 92 PHE A O 1
ATOM 735 N N . GLY A 1 93 ? -5.295 6.405 -10.676 1.00 95.06 93 GLY A N 1
ATOM 736 C CA . GLY A 1 93 ? -6.736 6.154 -10.597 1.00 95.06 93 GLY A CA 1
ATOM 737 C C . GLY A 1 93 ? -7.485 7.140 -9.690 1.00 95.06 93 GLY A C 1
ATOM 738 O O . GLY A 1 93 ? -7.010 8.240 -9.403 1.00 95.06 93 GLY A O 1
ATOM 739 N N . SER A 1 94 ? -8.703 6.765 -9.297 1.00 94.38 94 SER A N 1
ATOM 740 C CA . SER A 1 94 ? -9.560 7.540 -8.394 1.00 94.38 94 SER A CA 1
ATOM 741 C C . SER A 1 94 ? -10.632 6.658 -7.741 1.00 94.38 94 SER A C 1
ATOM 743 O O . SER A 1 94 ? -10.974 5.594 -8.260 1.00 94.38 94 SER A O 1
ATOM 745 N N . GLY A 1 95 ? -11.169 7.102 -6.597 1.00 93.38 95 GLY A N 1
ATOM 746 C CA . GLY A 1 95 ? -12.168 6.352 -5.824 1.00 93.38 95 GLY A CA 1
ATOM 747 C C . GLY A 1 95 ? -11.656 4.970 -5.407 1.00 93.38 95 GLY A C 1
ATOM 748 O O . GLY A 1 95 ? -10.492 4.827 -5.040 1.00 93.38 95 GLY A O 1
ATOM 749 N N . ASP A 1 96 ? -12.499 3.954 -5.555 1.00 94.81 96 ASP A N 1
ATOM 750 C CA . ASP A 1 96 ? -12.191 2.549 -5.243 1.00 94.81 96 ASP A CA 1
ATOM 751 C C . ASP A 1 96 ? -11.076 1.950 -6.126 1.00 94.81 96 ASP A C 1
ATOM 753 O O . ASP A 1 96 ? -10.526 0.896 -5.835 1.00 94.81 96 ASP A O 1
ATOM 757 N N . LEU A 1 97 ? -10.690 2.629 -7.212 1.00 96.38 97 LEU A N 1
ATOM 758 C CA . LEU A 1 97 ? -9.578 2.233 -8.081 1.00 96.38 97 LEU A CA 1
ATOM 759 C C . LEU A 1 97 ? -8.265 2.954 -7.737 1.00 96.38 97 LEU A C 1
ATOM 761 O O . LEU A 1 97 ? -7.304 2.854 -8.504 1.00 96.38 97 LEU A O 1
ATOM 765 N N . THR A 1 98 ? -8.214 3.719 -6.645 1.00 97.38 98 THR A N 1
ATOM 766 C CA . THR A 1 98 ? -7.022 4.503 -6.293 1.00 97.38 98 THR A CA 1
ATOM 767 C C . THR A 1 98 ? -5.881 3.596 -5.842 1.00 97.38 98 THR A C 1
ATOM 769 O O . THR A 1 98 ? -6.048 2.775 -4.941 1.00 97.38 98 THR A O 1
ATOM 772 N N . VAL A 1 99 ? -4.705 3.780 -6.440 1.00 97.94 99 VAL A N 1
ATOM 773 C CA . VAL A 1 99 ? -3.454 3.116 -6.058 1.00 97.94 99 VAL A CA 1
ATOM 774 C C . VAL A 1 99 ? -2.381 4.175 -5.851 1.00 97.94 99 VAL A C 1
ATOM 776 O O . VAL A 1 99 ? -2.239 5.103 -6.645 1.00 97.94 99 VAL A O 1
ATOM 779 N N . TYR A 1 100 ? -1.611 4.031 -4.785 1.00 97.19 100 TYR A N 1
ATOM 780 C CA . TYR A 1 100 ? -0.495 4.904 -4.444 1.00 97.19 100 TYR A CA 1
ATOM 781 C C . TYR A 1 100 ? 0.811 4.199 -4.776 1.00 97.19 100 TYR A C 1
ATOM 783 O O . TYR A 1 100 ? 0.900 2.986 -4.609 1.00 97.19 100 TYR A O 1
ATOM 791 N N . GLY A 1 101 ? 1.816 4.937 -5.239 1.00 95.44 101 GLY A N 1
ATOM 792 C CA . GLY A 1 101 ? 3.125 4.373 -5.558 1.00 95.44 101 GLY A CA 1
ATOM 793 C C . GLY A 1 101 ? 4.266 5.219 -5.016 1.00 95.44 101 GLY A C 1
ATOM 794 O O . GLY A 1 101 ? 4.258 6.443 -5.178 1.00 95.44 101 GLY A O 1
ATOM 795 N N . ILE A 1 102 ? 5.264 4.563 -4.422 1.00 93.44 102 ILE A N 1
ATOM 796 C CA . ILE A 1 102 ? 6.549 5.177 -4.075 1.00 93.44 102 ILE A CA 1
ATOM 797 C C . ILE A 1 102 ? 7.726 4.381 -4.639 1.00 93.44 102 ILE A C 1
ATOM 799 O O . ILE A 1 102 ? 7.608 3.189 -4.919 1.00 93.44 102 ILE A O 1
ATOM 803 N N . ASP A 1 103 ? 8.876 5.029 -4.813 1.00 90.62 103 ASP A N 1
ATOM 804 C CA . ASP A 1 103 ? 10.099 4.328 -5.209 1.00 90.62 103 ASP A CA 1
ATOM 805 C C . ASP A 1 103 ? 10.515 3.287 -4.165 1.00 90.62 103 ASP A C 1
ATOM 807 O O . ASP A 1 103 ? 10.295 3.478 -2.974 1.00 90.62 103 ASP A O 1
ATOM 811 N N . ASP A 1 104 ? 11.147 2.201 -4.615 1.00 91.12 104 ASP A N 1
ATOM 812 C CA . ASP A 1 104 ? 11.870 1.273 -3.749 1.00 91.12 104 ASP A CA 1
ATOM 813 C C . ASP A 1 104 ? 13.176 0.818 -4.407 1.00 91.12 104 ASP A C 1
ATOM 815 O O . ASP A 1 104 ? 13.390 -0.332 -4.810 1.00 91.12 104 ASP A O 1
ATOM 819 N N . GLY A 1 105 ? 14.050 1.800 -4.597 1.00 84.19 105 GLY A N 1
ATOM 820 C CA . GLY A 1 105 ? 15.294 1.614 -5.316 1.00 84.19 105 GLY A CA 1
ATOM 821 C C . GLY A 1 105 ? 15.143 1.755 -6.828 1.00 84.19 105 GLY A C 1
ATOM 822 O O . GLY A 1 105 ? 14.120 2.152 -7.386 1.00 84.19 105 GLY A O 1
ATOM 823 N N . LYS A 1 106 ? 16.234 1.431 -7.523 1.00 83.38 106 LYS A N 1
ATOM 824 C CA . LYS A 1 106 ? 16.366 1.677 -8.964 1.00 83.38 106 LYS A CA 1
ATOM 825 C C . LYS A 1 106 ? 15.388 0.863 -9.818 1.00 83.38 106 LYS A C 1
ATOM 827 O O . LYS A 1 106 ? 15.010 1.304 -10.901 1.00 83.38 106 LYS A O 1
ATOM 832 N N . HIS A 1 107 ? 15.016 -0.326 -9.349 1.00 88.94 107 HIS A N 1
ATOM 833 C CA . HIS A 1 107 ? 14.282 -1.316 -10.141 1.00 88.94 107 HIS A CA 1
ATOM 834 C C . HIS A 1 107 ? 12.896 -1.643 -9.604 1.00 88.94 107 HIS A C 1
ATOM 836 O O . HIS A 1 107 ? 12.106 -2.213 -10.349 1.00 88.94 107 HIS A O 1
ATOM 842 N N . HIS A 1 108 ? 12.581 -1.248 -8.372 1.00 93.50 108 HIS A N 1
ATOM 843 C CA . HIS A 1 108 ? 11.311 -1.581 -7.746 1.00 93.50 108 HIS A CA 1
ATOM 844 C C . HIS A 1 108 ? 10.576 -0.328 -7.280 1.00 93.50 108 HIS A C 1
ATOM 846 O O . HIS A 1 108 ? 11.140 0.767 -7.186 1.00 93.50 108 HIS A O 1
ATOM 852 N N . ALA A 1 109 ? 9.297 -0.521 -7.011 1.00 94.88 109 ALA A N 1
ATOM 853 C CA . ALA A 1 109 ? 8.419 0.435 -6.374 1.00 94.88 109 ALA A CA 1
ATOM 854 C C . ALA A 1 109 ? 7.553 -0.297 -5.346 1.00 94.88 109 ALA A C 1
ATOM 856 O O . ALA A 1 109 ? 7.241 -1.478 -5.526 1.00 94.88 109 ALA A O 1
ATOM 857 N N . MET A 1 110 ? 7.154 0.412 -4.297 1.00 97.00 110 MET A N 1
ATOM 858 C CA . MET A 1 110 ? 6.061 -0.024 -3.436 1.00 97.00 110 MET A CA 1
ATOM 859 C C . MET A 1 110 ? 4.764 0.554 -3.982 1.00 97.00 110 MET A C 1
ATOM 861 O O . MET A 1 110 ? 4.717 1.728 -4.351 1.00 97.00 110 MET A O 1
ATOM 865 N N . VAL A 1 111 ? 3.721 -0.265 -4.022 1.00 97.88 111 VAL A N 1
ATOM 866 C CA . VAL A 1 111 ? 2.357 0.175 -4.306 1.00 97.88 111 VAL A CA 1
ATOM 867 C C . VAL A 1 111 ? 1.458 -0.115 -3.115 1.00 97.88 111 VAL A C 1
ATOM 869 O O . VAL A 1 111 ? 1.671 -1.096 -2.402 1.00 97.88 111 VAL A O 1
ATOM 872 N N . ALA A 1 112 ? 0.458 0.736 -2.913 1.00 98.00 112 ALA A N 1
ATOM 873 C CA . ALA A 1 112 ? -0.543 0.585 -1.869 1.00 98.00 112 ALA A CA 1
ATOM 874 C C . ALA A 1 112 ? -1.952 0.855 -2.395 1.00 98.00 112 ALA A C 1
ATOM 876 O O . ALA A 1 112 ? -2.162 1.750 -3.215 1.00 98.00 112 ALA A O 1
ATOM 877 N N . HIS A 1 113 ? -2.923 0.128 -1.859 1.00 98.00 113 HIS A N 1
ATOM 878 C CA . HIS A 1 113 ? -4.346 0.385 -2.022 1.00 98.00 113 HIS A CA 1
ATOM 879 C C . HIS A 1 113 ? -4.994 0.430 -0.640 1.00 98.00 113 HIS A C 1
ATOM 881 O O . HIS A 1 113 ? -4.776 -0.463 0.177 1.00 98.00 113 HIS A O 1
ATOM 887 N N . LEU A 1 114 ? -5.741 1.499 -0.361 1.00 97.31 114 LEU A N 1
ATOM 888 C CA . LEU A 1 114 ? -6.453 1.631 0.904 1.00 97.31 114 LEU A CA 1
ATOM 889 C C . LEU A 1 114 ? -7.740 0.819 0.855 1.00 97.31 114 LEU A C 1
ATOM 891 O O . LEU A 1 114 ? -8.560 1.025 -0.033 1.00 97.31 114 LEU A O 1
ATOM 895 N N . ILE A 1 115 ? -7.912 -0.050 1.843 1.00 96.62 115 ILE A N 1
ATOM 896 C CA . ILE A 1 115 ? -9.049 -0.967 1.925 1.00 96.62 115 ILE A CA 1
ATOM 897 C C . ILE A 1 115 ? -10.128 -0.409 2.838 1.00 96.62 115 ILE A C 1
ATOM 899 O O . ILE A 1 115 ? -11.308 -0.636 2.604 1.00 96.62 115 ILE A O 1
ATOM 903 N N . GLY A 1 116 ? -9.748 0.306 3.893 1.00 95.75 116 GLY A N 1
ATOM 904 C CA . GLY A 1 116 ? -10.724 0.780 4.855 1.00 95.75 116 GLY A CA 1
ATOM 905 C C . GLY A 1 116 ? -10.116 1.346 6.122 1.00 95.75 116 GLY A C 1
ATOM 906 O O . GLY A 1 116 ? -8.897 1.423 6.275 1.00 95.75 116 GLY A O 1
ATOM 907 N N . GLU A 1 117 ? -10.992 1.686 7.055 1.00 95.94 117 GLU A N 1
ATOM 908 C CA . GLU A 1 117 ? -10.631 2.147 8.393 1.00 95.94 117 GLU A CA 1
ATOM 909 C C . GLU A 1 117 ? -11.499 1.488 9.461 1.00 95.94 117 GLU A C 1
ATOM 911 O O . GLU A 1 117 ? -12.660 1.151 9.217 1.00 95.94 117 GLU A O 1
ATOM 916 N N . SER A 1 118 ? -10.953 1.308 10.660 1.00 94.69 118 SER A N 1
ATOM 917 C CA . SER A 1 118 ? -11.740 0.900 11.820 1.00 94.69 118 SER A CA 1
ATOM 918 C C . SER A 1 118 ? -12.269 2.098 12.604 1.00 94.69 118 SER A C 1
ATOM 920 O O . SER A 1 118 ? -11.751 3.213 12.542 1.00 94.69 118 SER A O 1
ATOM 922 N N . SER A 1 119 ? -13.266 1.844 13.453 1.00 89.31 119 SER A N 1
ATOM 923 C CA . SER A 1 119 ? -13.778 2.840 14.402 1.00 89.31 119 SER A CA 1
ATOM 924 C C . SER A 1 119 ? -12.748 3.338 15.428 1.00 89.31 119 SER A C 1
ATOM 926 O O . SER A 1 119 ? -13.027 4.312 16.124 1.00 89.31 119 SER A O 1
ATOM 928 N N . SER A 1 120 ? -11.604 2.661 15.580 1.00 86.94 120 SER A N 1
ATOM 92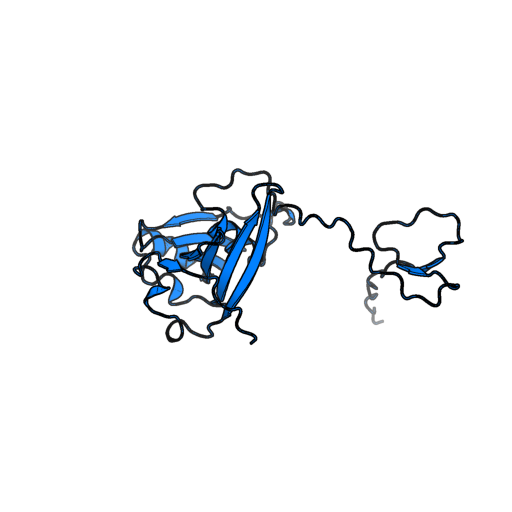9 C CA . SER A 1 120 ? -10.509 3.101 16.456 1.00 86.94 120 SER A CA 1
ATOM 930 C C . SER A 1 120 ? -9.539 4.063 15.753 1.00 86.94 120 SER A C 1
ATOM 932 O O . SER A 1 120 ? -8.669 4.628 16.411 1.00 86.94 120 SER A O 1
ATOM 934 N N . GLY A 1 121 ? -9.710 4.284 14.442 1.00 88.75 121 GLY A N 1
ATOM 935 C CA . GLY A 1 121 ? -8.852 5.145 13.630 1.00 88.75 121 GLY A CA 1
ATOM 936 C C . GLY A 1 121 ? -7.679 4.421 12.964 1.00 88.75 121 GLY A C 1
ATOM 937 O O . GLY A 1 121 ? -6.784 5.083 12.443 1.00 88.75 121 GLY A O 1
ATOM 938 N N . VAL A 1 122 ? -7.657 3.083 12.959 1.00 93.38 122 VAL A N 1
ATOM 939 C CA . VAL A 1 122 ? -6.657 2.320 12.197 1.00 93.38 122 VAL A CA 1
ATOM 940 C C . VAL A 1 122 ? -7.037 2.335 10.723 1.00 93.38 122 VAL A C 1
ATOM 942 O O . VAL A 1 122 ? -8.135 1.920 10.362 1.00 93.38 122 VAL A O 1
ATOM 945 N N . THR A 1 123 ? -6.117 2.773 9.867 1.00 95.44 123 THR A N 1
ATOM 946 C CA . THR A 1 123 ? -6.250 2.657 8.408 1.00 95.44 123 THR A CA 1
ATOM 947 C C . THR A 1 123 ? -5.632 1.346 7.932 1.00 95.44 123 THR A C 1
ATOM 949 O O . THR A 1 123 ? -4.522 1.012 8.342 1.00 95.44 123 THR A O 1
ATOM 952 N N . TYR A 1 124 ? -6.309 0.633 7.034 1.00 97.12 124 TYR A N 1
ATOM 953 C CA . TYR A 1 124 ? -5.828 -0.614 6.443 1.00 97.12 124 TYR A CA 1
ATOM 954 C C . TYR A 1 124 ? -5.454 -0.430 4.977 1.00 97.12 124 TYR A C 1
ATOM 956 O O . TYR A 1 124 ? -6.228 0.111 4.182 1.00 97.12 124 TYR A O 1
ATOM 964 N N . ALA A 1 125 ? -4.270 -0.914 4.613 1.00 97.75 125 ALA A N 1
ATOM 965 C CA . ALA A 1 125 ? -3.750 -0.854 3.258 1.00 97.75 125 ALA A CA 1
ATOM 966 C C . ALA A 1 125 ? -3.217 -2.219 2.818 1.00 97.75 125 ALA A C 1
ATOM 968 O O . ALA A 1 125 ? -2.427 -2.837 3.531 1.00 97.75 125 ALA A O 1
ATOM 969 N N . LEU A 1 126 ? -3.591 -2.658 1.616 1.00 98.38 126 LEU A N 1
ATOM 970 C CA . LEU A 1 126 ? -2.851 -3.701 0.915 1.00 98.38 126 LEU A CA 1
ATOM 971 C C . LEU A 1 126 ? -1.626 -3.057 0.288 1.00 98.38 126 LEU A C 1
ATOM 973 O O . LEU A 1 126 ? -1.752 -2.093 -0.471 1.00 98.38 126 LEU A O 1
ATOM 977 N N . ILE A 1 127 ? -0.455 -3.614 0.564 1.00 98.19 127 ILE A N 1
ATOM 978 C CA . ILE A 1 127 ? 0.796 -3.189 -0.050 1.00 98.19 127 ILE A CA 1
ATOM 979 C C . ILE A 1 127 ? 1.461 -4.335 -0.798 1.00 98.19 127 ILE A C 1
ATOM 981 O O . ILE A 1 127 ? 1.257 -5.512 -0.500 1.00 98.19 127 ILE A O 1
ATOM 985 N N . GLY A 1 128 ? 2.287 -3.973 -1.772 1.00 97.75 128 GLY A N 1
ATOM 986 C CA . GLY A 1 128 ? 3.095 -4.923 -2.517 1.00 97.75 128 GLY A CA 1
ATOM 987 C C . GLY A 1 128 ? 4.262 -4.245 -3.216 1.00 97.75 128 GLY A C 1
ATOM 988 O O . GLY A 1 128 ? 4.229 -3.053 -3.529 1.00 97.75 128 GLY A O 1
ATOM 989 N N . ARG A 1 129 ? 5.304 -5.025 -3.474 1.00 97.50 129 ARG A N 1
ATOM 990 C CA . ARG A 1 129 ? 6.482 -4.612 -4.232 1.00 97.50 129 ARG A CA 1
ATOM 991 C C . ARG A 1 129 ? 6.320 -5.003 -5.691 1.00 97.50 129 ARG A C 1
ATOM 993 O O . ARG A 1 129 ? 6.109 -6.175 -5.995 1.00 97.50 129 ARG A O 1
ATOM 1000 N N . VAL A 1 130 ? 6.492 -4.052 -6.598 1.00 97.00 130 VAL A N 1
ATOM 1001 C CA . VAL A 1 130 ? 6.408 -4.263 -8.050 1.00 97.00 130 VAL A CA 1
ATOM 1002 C C . VAL A 1 130 ? 7.685 -3.810 -8.746 1.00 97.00 130 VAL A C 1
ATOM 1004 O O . VAL A 1 130 ? 8.469 -3.034 -8.195 1.00 97.00 130 VAL A O 1
ATOM 1007 N N . ASP A 1 131 ? 7.891 -4.261 -9.983 1.00 95.75 131 ASP A N 1
ATOM 1008 C CA . ASP A 1 131 ? 8.899 -3.657 -10.850 1.00 95.75 131 ASP A CA 1
ATOM 1009 C C . ASP A 1 131 ? 8.539 -2.192 -11.115 1.00 95.75 131 ASP A C 1
ATOM 1011 O O . ASP A 1 131 ? 7.381 -1.847 -11.353 1.00 95.75 131 ASP A O 1
ATOM 1015 N N . ARG A 1 132 ? 9.539 -1.309 -11.143 1.00 92.31 132 ARG A N 1
ATOM 1016 C CA . ARG A 1 132 ? 9.332 0.135 -11.347 1.00 92.31 132 ARG A CA 1
ATOM 1017 C C . ARG A 1 132 ? 8.591 0.447 -12.653 1.00 92.31 132 ARG A C 1
ATOM 1019 O O . ARG A 1 132 ? 7.885 1.447 -12.733 1.00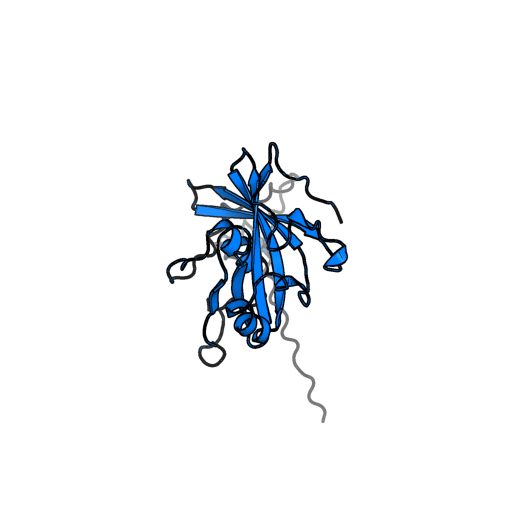 92.31 132 ARG A O 1
ATOM 1026 N N . SER A 1 133 ? 8.729 -0.403 -13.672 1.00 92.69 133 SER A N 1
ATOM 1027 C CA . SER A 1 133 ? 8.008 -0.275 -14.945 1.00 92.69 133 SER A CA 1
ATOM 1028 C C . SER A 1 133 ? 6.487 -0.392 -14.797 1.00 92.69 133 SER A C 1
ATOM 1030 O O . SER A 1 133 ? 5.770 0.180 -15.618 1.00 92.69 133 SER A O 1
ATOM 1032 N N . VAL A 1 134 ? 5.988 -1.069 -13.756 1.00 94.75 134 VAL A N 1
ATOM 1033 C CA . VAL A 1 134 ? 4.549 -1.205 -13.483 1.00 94.75 134 VAL A CA 1
ATOM 1034 C C . VAL A 1 134 ? 3.911 0.157 -13.238 1.00 94.75 134 VAL A C 1
ATOM 1036 O O . VAL A 1 134 ? 2.819 0.404 -13.743 1.00 94.75 134 VAL A O 1
ATOM 1039 N N . LEU A 1 135 ? 4.607 1.089 -12.580 1.00 92.81 135 LEU A N 1
ATOM 1040 C CA . LEU A 1 135 ? 4.079 2.430 -12.300 1.00 92.81 135 LEU A CA 1
ATOM 1041 C C . LEU A 1 135 ? 3.638 3.171 -13.572 1.00 92.81 135 LEU A C 1
ATOM 1043 O O . LEU A 1 135 ? 2.585 3.801 -13.593 1.00 92.81 135 LEU A O 1
ATOM 1047 N N . ALA A 1 136 ? 4.384 3.023 -14.671 1.00 91.31 136 ALA A N 1
ATOM 1048 C CA . ALA A 1 136 ? 4.015 3.631 -15.950 1.00 91.31 136 ALA A CA 1
ATOM 1049 C C . ALA A 1 136 ? 2.708 3.053 -16.526 1.00 91.31 136 ALA A C 1
ATOM 1051 O O . ALA A 1 136 ? 1.983 3.743 -17.243 1.00 91.31 136 ALA A O 1
ATOM 1052 N N . THR A 1 137 ? 2.389 1.795 -16.212 1.00 93.00 137 THR A N 1
ATOM 1053 C CA . THR A 1 137 ? 1.149 1.139 -16.656 1.00 93.00 137 THR A CA 1
ATOM 1054 C C . THR A 1 137 ? -0.064 1.549 -15.819 1.00 93.00 137 THR A C 1
ATOM 1056 O O . THR A 1 137 ? -1.173 1.618 -16.356 1.00 93.00 137 THR A O 1
ATOM 1059 N N . LEU A 1 138 ? 0.146 1.931 -14.551 1.00 93.94 138 LEU A N 1
ATOM 1060 C CA . LEU A 1 138 ? -0.922 2.351 -13.633 1.00 93.94 138 LEU A CA 1
ATOM 1061 C C . LEU A 1 138 ? -1.641 3.624 -14.084 1.00 93.94 138 LEU A C 1
ATOM 1063 O O . LEU A 1 138 ? -2.819 3.807 -13.785 1.00 93.94 138 LEU A O 1
ATOM 1067 N N . ALA A 1 139 ? -0.976 4.471 -14.875 1.00 89.81 139 ALA A N 1
ATOM 1068 C CA . ALA A 1 139 ? -1.607 5.631 -15.500 1.00 89.81 139 ALA A CA 1
ATOM 1069 C C . ALA A 1 139 ? -2.756 5.251 -16.457 1.00 89.81 139 ALA A C 1
ATOM 1071 O O . ALA A 1 139 ? -3.634 6.071 -16.719 1.00 89.81 139 ALA A O 1
ATOM 1072 N N . SER A 1 140 ? -2.750 4.024 -16.992 1.00 90.56 140 SER A N 1
ATOM 1073 C CA . SER A 1 140 ? -3.786 3.524 -17.906 1.00 90.56 140 SER A CA 1
ATOM 1074 C C . SER A 1 140 ? -4.829 2.649 -17.209 1.00 90.56 140 SER A C 1
ATOM 1076 O O . SER A 1 140 ? -6.002 2.697 -17.573 1.00 90.56 140 SER A O 1
ATOM 1078 N N . SER A 1 141 ? -4.423 1.832 -16.235 1.00 93.81 141 SER A N 1
ATOM 1079 C CA . SER A 1 141 ? -5.321 0.963 -15.467 1.00 93.81 141 SER A CA 1
ATOM 1080 C C . SER A 1 141 ? -4.685 0.573 -14.138 1.00 93.81 141 SER A C 1
ATOM 1082 O O . SER A 1 141 ? -3.535 0.146 -14.109 1.00 93.81 141 SER A O 1
ATOM 1084 N N . THR A 1 142 ? -5.454 0.655 -13.054 1.00 96.50 142 THR A N 1
ATOM 1085 C CA . THR A 1 142 ? -5.019 0.267 -11.704 1.00 96.50 142 THR A CA 1
ATOM 1086 C C . THR A 1 142 ? -5.552 -1.090 -11.249 1.00 96.50 142 THR A C 1
ATOM 1088 O O . THR A 1 142 ? -5.098 -1.596 -10.229 1.00 96.50 142 THR A O 1
ATOM 1091 N N . LYS A 1 143 ? -6.474 -1.713 -11.998 1.00 93.38 143 LYS A N 1
ATOM 1092 C CA . LYS A 1 143 ? -7.090 -3.000 -11.614 1.00 93.38 143 LYS A CA 1
ATOM 1093 C C . LYS A 1 143 ? -6.066 -4.107 -11.382 1.00 93.38 143 LYS A C 1
ATOM 1095 O O . LYS A 1 143 ? -6.159 -4.844 -10.412 1.00 93.38 143 LYS A O 1
ATOM 1100 N N . ASP A 1 144 ? -5.063 -4.166 -12.249 1.00 92.75 144 ASP A N 1
ATOM 1101 C CA . ASP A 1 144 ? -4.049 -5.218 -12.227 1.00 92.75 144 ASP A CA 1
ATOM 1102 C C . ASP A 1 144 ? -2.772 -4.774 -11.493 1.00 92.75 144 ASP A C 1
ATOM 1104 O O . ASP A 1 144 ? -1.711 -5.368 -11.678 1.00 92.75 144 ASP A O 1
ATOM 1108 N N . ALA A 1 145 ? -2.848 -3.725 -10.659 1.00 96.25 145 ALA A N 1
ATOM 1109 C CA . ALA A 1 145 ? -1.681 -3.133 -9.998 1.00 96.25 145 ALA A CA 1
ATOM 1110 C C . ALA A 1 145 ? -0.871 -4.141 -9.169 1.00 96.25 145 ALA A C 1
ATOM 1112 O O . ALA A 1 145 ? 0.351 -4.032 -9.084 1.00 96.25 145 ALA A O 1
ATOM 1113 N N . PHE A 1 146 ? -1.550 -5.133 -8.592 1.00 97.44 146 PHE A N 1
ATOM 1114 C CA . PHE A 1 146 ? -0.944 -6.155 -7.741 1.00 97.44 146 PHE A CA 1
ATOM 1115 C C . PHE A 1 146 ? -0.654 -7.471 -8.476 1.00 97.44 146 PHE A C 1
ATOM 1117 O O . PHE A 1 146 ? -0.098 -8.385 -7.876 1.00 97.44 146 PHE A O 1
ATOM 1124 N N . ALA A 1 147 ? -0.979 -7.591 -9.770 1.00 95.44 147 ALA A N 1
ATOM 1125 C CA . ALA A 1 147 ? -0.924 -8.868 -10.494 1.00 95.44 147 ALA A CA 1
ATOM 1126 C C . ALA A 1 147 ? 0.479 -9.495 -10.546 1.00 95.44 147 ALA A C 1
ATOM 1128 O O . ALA A 1 147 ? 0.617 -10.715 -10.607 1.00 95.44 147 ALA A O 1
ATOM 1129 N N . THR A 1 148 ? 1.526 -8.669 -10.518 1.00 95.31 148 THR A N 1
ATOM 1130 C CA . THR A 1 148 ? 2.930 -9.109 -10.480 1.00 95.31 148 THR A CA 1
ATOM 1131 C C . THR A 1 148 ? 3.627 -8.724 -9.177 1.00 95.31 148 THR A C 1
ATOM 1133 O O . THR A 1 148 ? 4.859 -8.766 -9.110 1.00 95.31 148 THR A O 1
ATOM 1136 N N . ALA A 1 149 ? 2.872 -8.264 -8.177 1.00 96.75 149 ALA A N 1
ATOM 1137 C CA . ALA A 1 149 ? 3.437 -7.803 -6.924 1.00 96.75 149 ALA A CA 1
ATOM 1138 C C . ALA A 1 149 ? 3.972 -8.975 -6.094 1.00 96.75 149 ALA A C 1
ATOM 1140 O O . ALA A 1 149 ? 3.487 -10.102 -6.162 1.00 96.75 149 ALA A O 1
ATOM 1141 N N . LYS A 1 150 ? 5.004 -8.683 -5.311 1.00 96.25 150 LYS A N 1
ATOM 1142 C CA . LYS A 1 150 ? 5.619 -9.581 -4.334 1.00 96.25 150 LYS A CA 1
ATOM 1143 C C . LYS A 1 150 ? 5.470 -8.981 -2.945 1.00 96.25 150 LYS A C 1
ATOM 1145 O O . LYS A 1 150 ? 5.200 -7.788 -2.822 1.00 96.25 150 LYS A O 1
ATOM 1150 N N . GLU A 1 151 ? 5.707 -9.797 -1.918 1.00 95.31 151 GLU A N 1
ATOM 1151 C CA . GLU A 1 151 ? 5.645 -9.353 -0.514 1.00 95.31 151 GLU A CA 1
ATOM 1152 C C . GLU A 1 151 ? 4.271 -8.744 -0.170 1.00 95.31 151 GLU A C 1
ATOM 1154 O O . GLU A 1 151 ? 4.174 -7.745 0.542 1.00 95.31 151 GLU A O 1
ATOM 1159 N N . LEU A 1 152 ? 3.209 -9.347 -0.714 1.00 97.75 152 LEU A N 1
ATOM 1160 C CA . LEU A 1 152 ? 1.832 -8.900 -0.536 1.00 97.75 152 LEU A CA 1
ATOM 1161 C C . LEU A 1 152 ? 1.461 -8.979 0.944 1.00 97.75 152 LEU A C 1
ATOM 1163 O O . LEU A 1 152 ? 1.493 -10.047 1.554 1.00 97.75 152 LEU A O 1
ATOM 1167 N N . THR A 1 153 ? 1.147 -7.829 1.529 1.00 97.56 153 THR A N 1
ATOM 1168 C CA . THR A 1 153 ? 0.857 -7.718 2.960 1.00 97.56 153 THR A CA 1
ATOM 1169 C C . THR A 1 153 ? -0.337 -6.797 3.162 1.00 97.56 153 THR A C 1
ATOM 1171 O O . THR A 1 153 ? -0.381 -5.705 2.592 1.00 97.56 153 THR A O 1
ATOM 1174 N N . LEU A 1 154 ? -1.283 -7.214 3.999 1.00 97.69 154 LEU A N 1
ATOM 1175 C CA . LEU A 1 154 ? -2.272 -6.323 4.585 1.00 97.69 154 LEU A CA 1
ATOM 1176 C C . LEU A 1 154 ? -1.670 -5.666 5.825 1.00 97.69 154 LEU A C 1
ATOM 1178 O O . LEU A 1 154 ? -1.254 -6.350 6.759 1.00 97.69 154 LEU A O 1
ATOM 1182 N N . VAL A 1 155 ? -1.630 -4.340 5.835 1.00 96.88 155 VAL A N 1
ATOM 1183 C CA . VAL A 1 155 ? -0.990 -3.549 6.887 1.00 96.88 155 VAL A CA 1
ATOM 1184 C C . VAL A 1 155 ? -2.010 -2.639 7.553 1.00 96.88 155 VAL A C 1
ATOM 1186 O O . VAL A 1 155 ? -2.796 -1.976 6.876 1.00 96.88 155 VAL A O 1
ATOM 1189 N N . GLY A 1 156 ? -1.977 -2.599 8.882 1.00 95.56 156 GLY A N 1
ATOM 1190 C CA . GLY A 1 156 ? -2.680 -1.626 9.704 1.00 95.56 156 GLY A CA 1
ATOM 1191 C C . GLY A 1 156 ? -1.758 -0.469 10.075 1.00 95.56 156 GLY A C 1
ATOM 1192 O O . GLY A 1 156 ? -0.595 -0.673 10.423 1.00 95.56 156 GLY A O 1
ATOM 1193 N N . VAL A 1 157 ? -2.281 0.752 10.009 1.00 93.69 157 VAL A N 1
ATOM 1194 C CA . VAL A 1 157 ? -1.584 1.970 10.427 1.00 93.69 157 VAL A CA 1
ATOM 1195 C C . VAL A 1 157 ? -2.442 2.712 11.439 1.00 93.69 157 VAL A C 1
ATOM 1197 O O . VAL A 1 157 ? -3.488 3.263 11.096 1.00 93.69 157 VAL A O 1
ATOM 1200 N N . ALA A 1 158 ? -1.986 2.731 12.690 1.00 90.38 158 ALA A N 1
ATOM 1201 C CA . ALA A 1 158 ? -2.562 3.550 13.747 1.00 90.38 158 ALA A CA 1
ATOM 1202 C C . ALA A 1 158 ? -1.810 4.883 13.810 1.00 90.38 158 ALA A C 1
ATOM 1204 O O . ALA A 1 158 ? -0.603 4.901 14.059 1.00 90.38 158 ALA A O 1
ATOM 1205 N N . GLN A 1 159 ? -2.515 5.989 13.578 1.00 80.31 159 GLN A N 1
ATOM 1206 C CA . GLN A 1 159 ? -1.943 7.330 13.663 1.00 80.31 159 GLN A CA 1
ATOM 1207 C C . GLN A 1 159 ? -2.304 7.973 15.001 1.00 80.31 159 GLN A C 1
ATOM 1209 O O . GLN A 1 159 ? -3.479 8.074 15.347 1.00 80.31 159 GLN A O 1
ATOM 1214 N N . GLU A 1 160 ? -1.299 8.456 15.731 1.00 73.56 160 GLU A N 1
ATOM 1215 C CA . GLU A 1 160 ? -1.522 9.243 16.942 1.00 73.56 160 GLU A CA 1
ATOM 1216 C C . GLU A 1 160 ? -1.198 10.719 16.668 1.00 73.56 160 GLU A C 1
ATOM 1218 O O . GLU A 1 160 ? -0.037 11.131 16.600 1.00 73.56 160 GLU A O 1
ATOM 1223 N N . GLU A 1 161 ? -2.244 11.536 16.494 1.00 66.81 161 GLU A N 1
ATOM 1224 C CA . GLU A 1 161 ? -2.111 12.956 16.123 1.00 66.81 161 GLU A CA 1
ATOM 1225 C C . GLU A 1 161 ? -1.279 13.770 17.128 1.00 66.81 161 GLU A C 1
ATOM 1227 O O . GLU A 1 161 ? -0.600 14.723 16.748 1.00 66.81 161 GLU A O 1
ATOM 1232 N N . SER A 1 162 ? -1.314 13.391 18.409 1.00 61.88 162 SER A N 1
ATOM 1233 C CA . SER A 1 162 ? -0.662 14.111 19.509 1.00 61.88 162 SER A CA 1
ATOM 1234 C C . SER A 1 162 ? 0.869 14.038 19.458 1.00 61.88 162 SER A C 1
ATOM 1236 O O . SER A 1 162 ? 1.536 14.983 19.884 1.00 61.88 162 SER A O 1
ATOM 1238 N N . ILE A 1 163 ? 1.424 12.943 18.932 1.00 57.59 163 ILE A N 1
ATOM 1239 C CA . ILE A 1 163 ? 2.868 12.667 18.924 1.00 57.59 163 ILE A CA 1
ATOM 1240 C C . ILE A 1 163 ? 3.442 12.482 17.516 1.00 57.59 163 ILE A C 1
ATOM 1242 O O . ILE A 1 163 ? 4.623 12.177 17.381 1.00 57.59 163 ILE A O 1
ATOM 1246 N N . GLN A 1 164 ? 2.632 12.700 16.469 1.00 61.78 164 GLN A N 1
ATOM 1247 C CA . GLN A 1 164 ? 3.021 12.529 15.060 1.00 61.78 164 GLN A CA 1
ATOM 1248 C C . GLN A 1 164 ? 3.645 11.156 14.764 1.00 61.78 164 GLN A C 1
ATOM 1250 O O . GLN A 1 164 ? 4.436 11.012 13.831 1.00 61.78 164 GLN A O 1
ATOM 1255 N N . SER A 1 165 ? 3.301 10.143 15.555 1.00 59.62 165 SER A N 1
ATOM 1256 C CA . SER A 1 165 ? 3.782 8.785 15.358 1.00 59.62 165 SER A CA 1
ATOM 1257 C C . SER A 1 165 ? 2.775 7.994 14.530 1.00 59.62 165 SER A C 1
ATOM 1259 O O . SER A 1 165 ? 1.570 8.277 14.501 1.00 59.62 165 SER A O 1
ATOM 1261 N N . SER A 1 166 ? 3.295 6.989 13.837 1.00 74.81 166 SER A N 1
ATOM 1262 C CA . SER A 1 166 ? 2.483 5.951 13.222 1.00 74.81 166 SER A CA 1
ATOM 1263 C C . SER A 1 166 ? 2.999 4.608 13.707 1.00 74.81 166 SER A C 1
ATOM 1265 O O . SER A 1 166 ? 4.194 4.333 13.615 1.00 74.81 166 SER A O 1
ATOM 1267 N N . ASN A 1 167 ? 2.100 3.793 14.250 1.00 86.88 167 ASN A N 1
ATOM 1268 C CA . ASN A 1 167 ? 2.381 2.388 14.501 1.00 86.88 167 ASN A CA 1
ATOM 1269 C C . ASN A 1 167 ? 1.899 1.612 13.284 1.00 86.88 167 ASN A C 1
ATOM 1271 O O . ASN A 1 167 ? 0.704 1.608 12.979 1.00 86.88 167 ASN A O 1
ATOM 1275 N N . VAL A 1 168 ? 2.844 0.992 12.590 1.00 91.38 168 VAL A N 1
ATOM 1276 C CA . VAL A 1 168 ? 2.594 0.145 11.428 1.00 91.38 168 VAL A CA 1
ATOM 1277 C C . VAL A 1 168 ? 2.701 -1.307 11.883 1.00 91.38 168 VAL A C 1
ATOM 1279 O O . VAL A 1 168 ? 3.644 -1.661 12.590 1.00 91.38 168 VAL A O 1
ATOM 1282 N N . PHE A 1 169 ? 1.721 -2.136 11.536 1.00 92.50 169 PHE A N 1
ATOM 1283 C CA . PHE A 1 169 ? 1.712 -3.548 11.911 1.00 92.50 169 PHE A CA 1
ATOM 1284 C C . PHE A 1 169 ? 1.080 -4.425 10.834 1.00 92.50 169 PHE A C 1
ATOM 1286 O O . PHE A 1 169 ? 0.158 -4.024 10.121 1.00 92.50 169 PHE A O 1
ATOM 1293 N N . ASP A 1 170 ? 1.577 -5.650 10.743 1.00 94.38 170 ASP A N 1
ATOM 1294 C CA . ASP A 1 170 ? 1.084 -6.672 9.831 1.00 94.38 170 ASP A CA 1
ATOM 1295 C C . ASP A 1 170 ? -0.261 -7.176 10.336 1.00 94.38 170 ASP A C 1
ATOM 1297 O O . ASP A 1 170 ? -0.391 -7.569 11.493 1.00 94.38 170 ASP A O 1
ATOM 1301 N N . VAL A 1 171 ? -1.264 -7.166 9.468 1.00 95.50 171 VAL A N 1
ATOM 1302 C CA . VAL A 1 171 ? -2.555 -7.804 9.734 1.00 95.50 171 VAL A CA 1
ATOM 1303 C C . VAL A 1 171 ? -2.561 -9.195 9.121 1.00 95.50 171 VAL A C 1
ATOM 1305 O O . VAL A 1 171 ? -2.965 -10.144 9.780 1.00 95.50 171 VAL A O 1
ATOM 1308 N N . ASP A 1 172 ? -2.103 -9.317 7.875 1.00 96.31 172 ASP A N 1
ATOM 1309 C CA . ASP A 1 172 ? -2.083 -10.581 7.142 1.00 96.31 172 ASP A CA 1
ATOM 1310 C C . ASP A 1 172 ? -1.027 -10.556 6.027 1.00 96.31 172 ASP A C 1
ATOM 1312 O O . ASP A 1 172 ? -0.605 -9.484 5.577 1.00 96.31 172 ASP A O 1
ATOM 1316 N N . ARG A 1 173 ? -0.609 -11.730 5.554 1.00 96.31 173 ARG A N 1
ATOM 1317 C CA . ARG A 1 173 ? 0.375 -11.884 4.479 1.00 96.31 173 ARG A CA 1
ATOM 1318 C C . ARG A 1 173 ? -0.113 -12.898 3.457 1.00 96.31 173 ARG A C 1
ATOM 1320 O O . ARG A 1 173 ? -0.552 -13.983 3.816 1.00 96.31 173 ARG A O 1
ATOM 1327 N N . TYR A 1 174 ? 0.055 -12.552 2.187 1.00 96.12 174 TYR A N 1
ATOM 1328 C CA . TYR A 1 174 ? -0.363 -13.380 1.062 1.00 96.12 174 TYR A CA 1
ATOM 1329 C C . TYR A 1 174 ? 0.858 -13.794 0.243 1.00 96.12 174 TYR A C 1
ATOM 1331 O O . TYR A 1 174 ? 1.720 -12.964 -0.074 1.00 96.12 174 TYR A O 1
ATOM 1339 N N . ASP A 1 175 ? 0.939 -15.070 -0.119 1.00 94.62 175 ASP A N 1
ATOM 1340 C CA . ASP A 1 175 ? 2.005 -15.579 -0.985 1.00 94.62 175 ASP A CA 1
ATOM 1341 C C . ASP A 1 175 ? 1.692 -15.307 -2.464 1.00 94.62 175 ASP A C 1
ATOM 1343 O O . ASP A 1 175 ? 2.608 -15.169 -3.285 1.00 94.62 175 ASP A O 1
ATOM 1347 N N . ALA A 1 176 ? 0.407 -15.175 -2.805 1.00 94.06 176 ALA A N 1
ATOM 1348 C CA . ALA A 1 176 ? -0.066 -14.896 -4.154 1.00 94.06 176 ALA A CA 1
ATOM 1349 C C . ALA A 1 176 ? -1.329 -14.016 -4.174 1.00 94.06 176 ALA A C 1
ATOM 1351 O O . ALA A 1 176 ? -2.062 -13.902 -3.196 1.00 94.06 176 ALA A O 1
ATOM 1352 N N . ILE A 1 177 ? -1.587 -13.371 -5.318 1.00 95.31 177 ILE A N 1
ATOM 1353 C CA . ILE A 1 177 ? -2.731 -12.457 -5.488 1.00 95.31 177 ILE A CA 1
ATOM 1354 C C . ILE A 1 177 ? -4.092 -13.157 -5.368 1.00 95.31 177 ILE A C 1
ATOM 1356 O O . ILE A 1 177 ? -5.061 -12.532 -4.955 1.00 95.31 177 ILE A O 1
ATOM 1360 N N . ASP A 1 178 ? -4.186 -14.437 -5.721 1.00 96.06 178 ASP A N 1
ATOM 1361 C CA . ASP A 1 178 ? -5.426 -15.218 -5.652 1.00 96.06 178 ASP A CA 1
ATOM 1362 C C . ASP A 1 178 ? -5.824 -15.612 -4.221 1.00 96.06 178 ASP A C 1
ATOM 1364 O O . ASP A 1 178 ? -6.958 -16.037 -3.999 1.00 96.06 178 ASP A O 1
ATOM 1368 N N . GLU A 1 179 ? -4.930 -15.421 -3.250 1.00 96.81 179 GLU A N 1
ATOM 1369 C CA . GLU A 1 179 ? -5.223 -15.549 -1.820 1.00 96.81 179 GLU A CA 1
ATOM 1370 C C . GLU A 1 179 ? -5.835 -14.267 -1.233 1.00 96.81 179 GLU A C 1
ATOM 1372 O O . GLU A 1 179 ? -6.427 -14.301 -0.153 1.00 96.81 179 GLU A O 1
ATOM 1377 N N . ILE A 1 180 ? -5.723 -13.139 -1.944 1.00 96.62 180 ILE A N 1
ATOM 1378 C CA . ILE A 1 180 ? -6.236 -11.845 -1.495 1.00 96.62 180 ILE A CA 1
ATOM 1379 C C . ILE A 1 180 ? -7.754 -11.797 -1.719 1.00 96.62 180 ILE A C 1
ATOM 1381 O O . ILE A 1 180 ? -8.217 -12.039 -2.839 1.00 96.62 180 ILE A O 1
ATOM 1385 N N . PRO A 1 181 ? -8.553 -11.423 -0.702 1.00 96.12 181 PRO A N 1
ATOM 1386 C CA . PRO A 1 181 ? -9.974 -11.156 -0.893 1.00 96.12 181 PRO A CA 1
ATOM 1387 C C . PRO A 1 181 ? -10.217 -10.133 -2.011 1.00 96.12 181 PRO A C 1
ATOM 1389 O O . PRO A 1 181 ? -9.594 -9.076 -2.039 1.00 96.12 181 PRO A O 1
ATOM 1392 N N . GLU A 1 182 ? -11.166 -10.401 -2.912 1.00 95.75 182 GLU A N 1
ATOM 1393 C CA . GLU A 1 182 ? -11.452 -9.499 -4.044 1.00 95.75 182 GLU A CA 1
ATOM 1394 C C . GLU A 1 182 ? -11.847 -8.084 -3.582 1.00 95.75 182 GLU A C 1
ATOM 1396 O O . GLU A 1 182 ? -11.520 -7.106 -4.249 1.00 95.75 182 GLU A O 1
ATOM 1401 N N . SER A 1 183 ? -12.482 -7.955 -2.408 1.00 95.75 183 SER A N 1
ATOM 1402 C CA . SER A 1 183 ? -12.819 -6.654 -1.815 1.00 95.75 183 SER A CA 1
ATOM 1403 C C . SER A 1 183 ? -11.602 -5.838 -1.374 1.00 95.75 183 SER A C 1
ATOM 1405 O O . SER A 1 183 ? -11.734 -4.640 -1.161 1.00 95.75 183 SER A O 1
ATOM 1407 N N . TYR A 1 184 ? -10.425 -6.456 -1.255 1.00 96.81 184 TYR A N 1
ATOM 1408 C CA . TYR A 1 184 ? -9.180 -5.794 -0.859 1.00 96.81 184 TYR A CA 1
ATOM 1409 C C . TYR A 1 184 ? -8.331 -5.355 -2.062 1.00 96.81 184 TYR A C 1
ATOM 1411 O O . TYR A 1 184 ? -7.294 -4.714 -1.886 1.00 96.81 184 TYR A O 1
ATOM 1419 N N . LEU A 1 185 ? -8.734 -5.711 -3.286 1.00 97.38 185 LEU A N 1
ATOM 1420 C CA . LEU A 1 185 ? -8.058 -5.322 -4.523 1.00 97.38 185 LEU A CA 1
ATOM 1421 C C . LEU A 1 185 ? -8.666 -4.034 -5.107 1.00 97.38 185 LEU A C 1
ATOM 1423 O O . LEU A 1 185 ? -9.836 -3.741 -4.855 1.00 97.38 185 LEU A O 1
ATOM 1427 N N . PRO A 1 186 ? -7.927 -3.285 -5.953 1.00 96.94 186 PRO A N 1
ATOM 1428 C CA . PRO A 1 186 ? -8.459 -2.092 -6.606 1.00 96.94 186 PRO A CA 1
ATOM 1429 C C . PRO A 1 186 ? -9.775 -2.361 -7.350 1.00 96.94 186 PRO A C 1
ATOM 1431 O O . PRO A 1 186 ? -9.843 -3.166 -8.283 1.00 96.94 186 PRO A O 1
ATOM 1434 N N . GLY A 1 187 ? -10.816 -1.624 -6.973 1.00 94.88 187 GLY A N 1
ATOM 1435 C CA . GLY A 1 187 ? -12.198 -1.812 -7.411 1.00 94.88 187 GLY A CA 1
ATOM 1436 C C . GLY A 1 187 ? -13.112 -2.368 -6.316 1.00 94.88 187 GLY A C 1
ATOM 1437 O O . GLY A 1 187 ? -14.330 -2.282 -6.473 1.00 94.88 187 GLY A O 1
ATOM 1438 N N . GLY A 1 188 ? -12.545 -2.890 -5.226 1.00 93.94 188 GLY A N 1
ATOM 1439 C CA . GLY A 1 188 ? -13.241 -3.139 -3.969 1.00 93.94 188 GLY A CA 1
ATOM 1440 C C . GLY A 1 188 ? -13.618 -1.831 -3.273 1.00 93.94 188 GLY A C 1
ATOM 1441 O O . GLY A 1 188 ? -12.929 -0.820 -3.400 1.00 93.94 188 GLY A O 1
ATOM 1442 N N . HIS A 1 189 ? -14.752 -1.828 -2.575 1.00 94.44 189 HIS A N 1
ATOM 1443 C CA . HIS A 1 189 ? -15.219 -0.639 -1.867 1.00 94.44 189 HIS A CA 1
ATOM 1444 C C . HIS A 1 189 ? -14.392 -0.386 -0.612 1.00 94.44 189 HIS A C 1
ATOM 1446 O O . HIS A 1 189 ? -14.116 -1.319 0.133 1.00 94.44 189 HIS A O 1
ATOM 1452 N N . TYR A 1 190 ? -14.101 0.885 -0.331 1.00 95.06 190 TYR A N 1
ATOM 1453 C CA . TYR A 1 190 ? -13.514 1.272 0.949 1.00 95.06 190 TYR A CA 1
ATOM 1454 C C . TYR A 1 190 ? -14.452 0.912 2.117 1.00 95.06 190 TYR A C 1
ATOM 1456 O O . TYR A 1 190 ? -15.588 1.395 2.190 1.00 95.06 190 TYR A O 1
ATOM 1464 N N . GLU A 1 191 ? -13.986 0.065 3.032 1.00 94.75 191 GLU A N 1
ATOM 1465 C CA . GLU A 1 191 ? -14.774 -0.500 4.125 1.00 94.75 191 GLU A CA 1
ATOM 1466 C C . GLU A 1 191 ? -14.620 0.292 5.436 1.00 94.75 191 GLU A C 1
ATOM 1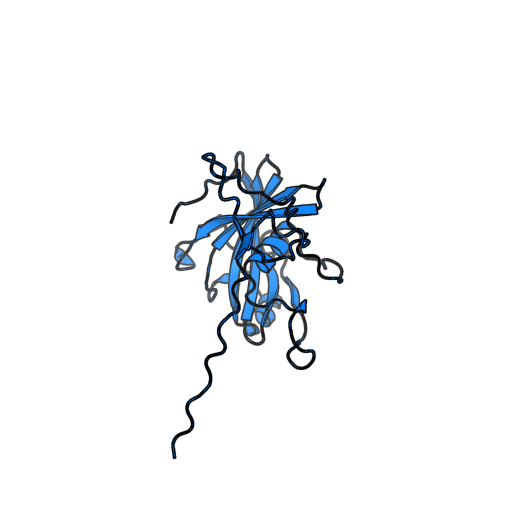468 O O . GLU A 1 191 ? -13.546 0.773 5.795 1.00 94.75 191 GLU A O 1
ATOM 1473 N N . THR A 1 192 ? -15.708 0.392 6.204 1.00 95.44 192 THR A N 1
ATOM 1474 C CA . THR A 1 192 ? -15.658 0.843 7.602 1.00 95.44 192 THR A CA 1
ATOM 1475 C C . THR A 1 192 ? -15.793 -0.370 8.513 1.00 95.44 192 THR A C 1
ATOM 1477 O O . THR A 1 192 ? -16.884 -0.927 8.670 1.00 95.44 192 THR A O 1
ATOM 1480 N N . PHE A 1 193 ? -14.692 -0.779 9.136 1.00 93.31 193 PHE A N 1
ATOM 1481 C CA . PHE A 1 193 ? -14.654 -1.935 10.020 1.00 93.31 193 PHE A CA 1
ATOM 1482 C C . PHE A 1 193 ? -15.195 -1.582 11.409 1.00 93.31 193 PHE A C 1
ATOM 1484 O O . PHE A 1 193 ? -14.793 -0.607 12.046 1.00 93.31 193 PHE A O 1
ATOM 1491 N N . SER A 1 194 ? -16.102 -2.414 11.929 1.00 91.56 194 SER A N 1
ATOM 1492 C CA . SER A 1 194 ? -16.703 -2.212 13.258 1.00 91.56 194 SER A CA 1
ATOM 1493 C C . SER A 1 194 ? -15.742 -2.479 14.424 1.00 91.56 194 SER A C 1
ATOM 1495 O O . SER A 1 194 ? -16.096 -2.254 15.579 1.00 91.56 194 SER A O 1
ATOM 1497 N N . ARG A 1 195 ? -14.581 -3.066 14.134 1.00 91.88 195 ARG A N 1
ATOM 1498 C CA . ARG A 1 195 ? -13.494 -3.393 15.059 1.00 91.88 195 ARG A CA 1
ATOM 1499 C C . ARG A 1 195 ? -12.199 -3.505 14.268 1.00 91.88 195 ARG A C 1
ATOM 1501 O O . ARG A 1 195 ? -12.251 -3.658 13.050 1.00 91.88 195 ARG A O 1
ATOM 1508 N N . ASP A 1 196 ? -11.079 -3.483 14.970 1.00 91.25 196 ASP A N 1
ATOM 1509 C CA . ASP A 1 196 ? -9.783 -3.693 14.339 1.00 91.25 196 ASP A CA 1
ATOM 1510 C C . ASP A 1 196 ? -9.683 -5.116 13.778 1.00 91.25 196 ASP A C 1
ATOM 1512 O O . ASP A 1 196 ? -10.190 -6.070 14.382 1.00 91.25 196 ASP A O 1
ATOM 1516 N N . LEU A 1 197 ? -9.055 -5.248 12.609 1.00 89.25 197 LEU A N 1
ATOM 1517 C CA . LEU A 1 197 ? -8.710 -6.544 12.038 1.00 89.25 197 LEU A CA 1
ATOM 1518 C C . LEU A 1 197 ? -7.697 -7.254 12.943 1.00 89.25 197 LEU A C 1
ATOM 1520 O O . LEU A 1 197 ? -6.779 -6.632 13.480 1.00 89.25 197 LEU A O 1
ATOM 1524 N N . GLU A 1 198 ? -7.891 -8.557 13.126 1.00 88.62 198 GLU A N 1
ATOM 1525 C CA . GLU A 1 198 ? -7.009 -9.376 13.953 1.00 88.62 198 GLU A CA 1
ATOM 1526 C C . GLU A 1 198 ? -5.661 -9.573 13.253 1.00 88.62 198 GLU A C 1
ATOM 1528 O O . GLU A 1 198 ? -5.613 -9.830 12.053 1.00 88.62 198 GLU A O 1
ATOM 1533 N N . ILE A 1 199 ? -4.571 -9.467 14.015 1.00 86.69 199 ILE A N 1
ATOM 1534 C CA . ILE A 1 199 ? -3.220 -9.749 13.526 1.00 86.69 199 ILE A CA 1
ATOM 1535 C C . ILE A 1 199 ? -3.078 -11.264 13.370 1.00 86.69 199 ILE A C 1
ATOM 1537 O O . ILE A 1 199 ? -3.124 -12.001 14.361 1.00 86.69 199 ILE A O 1
ATOM 1541 N N . ALA A 1 200 ? -2.896 -11.732 12.139 1.00 76.62 200 ALA A N 1
ATOM 1542 C CA . ALA A 1 200 ? -2.575 -13.119 11.863 1.00 76.62 200 ALA A CA 1
ATOM 1543 C C . ALA A 1 200 ? -1.161 -13.429 12.379 1.00 76.62 200 ALA A C 1
ATOM 1545 O O . ALA A 1 200 ? -0.177 -12.809 11.979 1.00 76.62 200 ALA A O 1
ATOM 1546 N N . ILE A 1 201 ? -1.053 -14.400 13.288 1.00 59.56 201 ILE A N 1
ATOM 1547 C CA . ILE A 1 201 ? 0.241 -14.936 13.718 1.00 59.56 201 ILE A CA 1
ATOM 1548 C C . ILE A 1 201 ? 0.640 -15.996 12.687 1.00 59.56 201 ILE A C 1
ATOM 1550 O O . ILE A 1 201 ? 0.153 -17.127 12.754 1.00 59.56 201 ILE A O 1
ATOM 1554 N N . GLY A 1 202 ? 1.452 -15.593 11.709 1.00 51.84 202 GLY A N 1
ATOM 1555 C CA . GLY A 1 202 ? 2.090 -16.491 10.738 1.00 51.84 202 GLY A CA 1
ATOM 1556 C C . GLY A 1 202 ? 3.216 -17.323 11.341 1.00 51.84 202 GLY A C 1
ATOM 1557 O O . GLY A 1 202 ? 3.897 -16.824 12.266 1.00 51.84 202 GLY A O 1
#